Protein 3DOJ (pdb70)

GO terms:
  GO:0005829 cytosol (C, IDA)
  GO:0003858 3-hydroxybutyrate dehydrogenase activity (F, IMP)
  GO:0005829 cytosol (C, HDA)
  GO:0006979 response to oxidative stress (P, IMP)

B-factor: mean 39.88, std 11.99, range [19.9, 104.07]

Nearest PDB structures (foldseek):
  3doj-assembly1_A  TM=1.003E+00  e=1.553E-58  Arabidopsis thaliana
  3pef-assembly2_G  TM=9.839E-01  e=7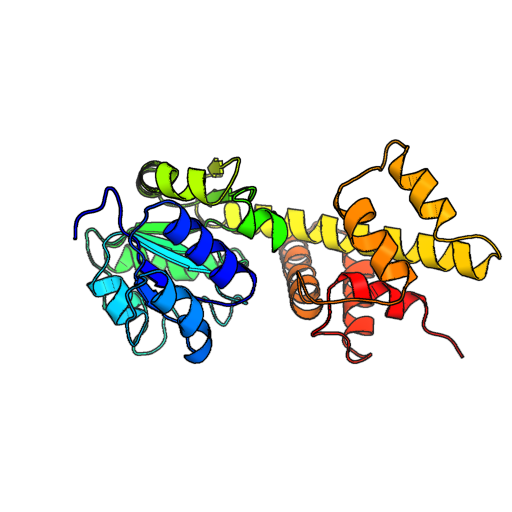.950E-39  Geobacter metallireducens
  3pdu-assembly1_A  TM=9.851E-01  e=1.155E-37  Geobacter sulfurreducens
  2uyy-assembly1_D  TM=9.873E-01  e=1.005E-36  Homo sapiens
  1vpd-assembly1_A  TM=9.770E-01  e=1.130E-27  Salmonella enterica subsp. enterica serovar Typhimurium

Secondary structure (DSSP, 8-state):
---S-EEEEE--SHHHHHHHHHHHHTT-EEEEE-SSGGGGHHHHHTT-EE-SSHHHHHHH-SEEEE--SSHHHHHHHHHSTT-GGGG--TT-EEEE-S---HHHHHHHHHHHHHTT-EEEE--EE--HHHHHHT-EEEEEEE-HHHHHHHHHHHHHHEEEEEE-SSTTHHHHHHHHHHHHHHHHHHHHHHHHHHHHHTTS-HHHHHHHHHHSTT--HHHHHHHHHHHTT----SSBHHHHHHHHHHHHHHHHHTT---HHHHHHHHHHHHHHHTT-TTSBGGGGHHHHH---

Radius of gyration: 19.87 Å; Cα contacts (8 Å, |Δi|>4): 602; chains: 1; bounding box: 46×58×43 Å

Organism: Arabidopsis thaliana (NCBI:txid3702)

Foldseek 3Di:
DDFPEEEEEEDQPLLRVLQLVLCLVVGYAYEYEYPPVVSCVVVVVSPHHYDDALLVSQLVDLHYEYEYDELVVVQCQDPPVSHNLVNQAASHEYEYQYQYALVSQVVSQCSRVVRNYFYKYWHWDDWNVCQNVLAIETQIEGDPVSVVVCVVSNVSRHVYYDYQYHRRRSNLVVLVVLLVVLLVLVVLLLVLLCQVVVPHHSVVVLVVCCVDDNRDPCSVPCVVCVSVLHFAARPFLLSSLVSLVSNVVVCVVVVHDDVSSVVSSVLSVQLVVVVRRGTHSSNSSVSVNDDD

Sequence (292 aa):
GSHMMEVVGFLGLGIMGKAMSMNLLKNGFKVTVWNRTLSKCDELVEHGASVCESPAEVIKKCKYTIAMLSDPCCAALSSVVVFDKGGVLEQICEGKGYIDMSTVDAETSLKINEAITGKGGRFVEGPVSGSKKPAEDGQLIIILAAGDKALFEESIPAFDVLGKRRSFYLGQVGNGAKMKLIVNMIMGSMMNAFSEGLVLADKSGLSSSDTLLDILDLGAMTNPMFKGKGPSMNKSSYPPAFPLKHQQKDMRRLALALGDENAVSMPVAAAANEAFKKARSSLGLGDLDFSAVIEAVKFSR

CATH classification: 3.40.50.720 (+1 more: 1.10.1040.10)

Solvent-accessible surface area: 13535 Å² total; per-residue (Å²): 124,109,100,178,76,54,8,0,0,0,3,1,36,63,34,1,58,10,0,0,14,13,0,21,141,80,51,15,62,0,0,0,15,16,178,68,136,76,77,8,89,71,0,76,136,86,60,9,36,70,26,150,18,7,7,75,0,2,128,90,2,100,54,0,0,0,16,20,72,38,16,90,28,0,42,37,11,0,87,72,198,22,2,0,41,91,62,5,61,158,32,31,2,0,2,5,0,2,32,6,28,15,110,5,1,84,98,0,29,129,20,0,63,66,90,40,7,58,0,0,4,0,2,6,29,33,38,91,149,36,0,94,80,6,80,0,39,0,10,0,0,10,48,110,49,0,15,86,78,5,62,62,7,1,96,33,0,5,134,129,25,77,70,40,23,138,15,2,54,0,1,68,81,15,4,71,50,4,29,91,48,0,16,68,0,9,66,8,0,101,28,2,15,120,8,86,126,68,71,120,55,17,86,70,42,10,87,106,24,37,159,36,117,123,58,26,112,32,13,104,53,40,0,58,40,2,45,163,59,48,17,90,61,24,35,17,0,89,39,0,4,53,7,0,102,24,3,38,54,26,5,118,118,85,97,85,101,39,98,107,4,40,66,4,8,93,24,0,80,116,0,116,85,81,65,25,13,96,64,1,4,3,0,0,6,42,20,48,60,68,98,157

InterPro domains:
  IPR002204 3-hydroxyisobutyrate dehydrogenase-related, conserved site [PS00895] (5-18)
  IPR006115 6-phosphogluconate dehydrogenase, NADP-binding [PF03446] (2-161)
  IPR008927 6-phosphogluconate dehydrogenase-like, C-terminal domain superfamily [SSF48179] (163-284)
  IPR013328 6-phosphogluconate dehydrogenase, domain 2 [G3DSA:1.10.1040.10] (164-289)
  IPR015815 3-hydroxyisobutyrate dehydrogenase-related [PIRSF000103] (1-285)
  IPR029154 3-hydroxyisobutyrate dehydrogenase-like, NAD-binding domain [PF14833] (164-283)
  IPR036291 NAD(P)-binding domain superfamily [SSF51735] (1-162)
  IPR051265 HIBADH-related NP60 subfamily [PTHR43580] (2-284)

Structure (mmCIF, N/CA/C/O backbone):
data_3DOJ
#
_entry.id   3DOJ
#
_cell.length_a   156.543
_cell.length_b   156.543
_cell.length_c   75.467
_cell.angle_alpha   90.000
_cell.angle_beta   90.000
_cell.angle_gamma   90.000
#
_symmetry.space_group_name_H-M   'I 41 2 2'
#
loop_
_entity.id
_entity.type
_entity.pdbx_description
1 polymer 'Dehydrogenase-like protein'
2 non-polymer 'CHLORIDE ION'
3 water water
#
loop_
_atom_site.group_PDB
_atom_site.id
_atom_site.type_symbol
_atom_site.label_atom_id
_atom_site.label_alt_id
_atom_site.label_comp_id
_atom_site.label_asym_id
_atom_site.label_entity_id
_atom_site.label_seq_id
_atom_site.pdbx_PDB_ins_code
_atom_site.Cartn_x
_atom_site.Cartn_y
_atom_site.Cartn_z
_atom_site.occupancy
_atom_site.B_iso_or_equiv
_atom_site.auth_seq_id
_atom_site.auth_comp_id
_atom_site.auth_asym_id
_atom_site.auth_atom_id
_atom_site.pdbx_PDB_model_num
ATOM 1 N N . GLY A 1 18 ? 120.505 18.555 4.732 1.00 97.42 -3 GLY A N 1
ATOM 2 C CA . GLY A 1 18 ? 120.219 19.886 4.230 1.00 95.01 -3 GLY A CA 1
ATOM 3 C C . GLY A 1 18 ? 121.473 20.687 3.931 1.00 89.24 -3 GLY A C 1
ATOM 4 O O . GLY A 1 18 ? 121.594 21.290 2.862 1.00 87.68 -3 GLY A O 1
ATOM 5 N N . SER A 1 19 ? 122.412 20.686 4.874 1.00 79.07 -2 SER A N 1
ATOM 6 C CA . SER A 1 19 ? 123.627 21.485 4.743 1.00 71.37 -2 SER A CA 1
ATOM 7 C C . SER A 1 19 ? 124.857 20.666 4.336 1.00 59.71 -2 SER A C 1
ATOM 8 O O . SER A 1 19 ? 124.963 19.478 4.646 1.00 56.99 -2 SER A O 1
ATOM 11 N N . HIS A 1 20 ? 125.779 21.323 3.637 1.00 45.89 -1 HIS A N 1
ATOM 12 C CA . HIS A 1 20 ? 127.013 20.703 3.162 1.00 47.40 -1 HIS A CA 1
ATOM 13 C C . HIS A 1 20 ? 128.125 21.745 3.168 1.00 50.23 -1 HIS A C 1
ATOM 14 O O . HIS A 1 20 ? 127.854 22.947 3.186 1.00 50.25 -1 HIS A O 1
ATOM 21 N N . MET A 1 21 ? 129.374 21.285 3.151 1.00 46.36 0 MET A N 1
ATOM 22 C CA . MET A 1 21 ? 130.513 22.181 2.981 1.00 46.87 0 MET A CA 1
ATOM 23 C C . MET A 1 21 ? 130.643 22.633 1.529 1.00 51.14 0 MET A C 1
ATOM 24 O O . MET A 1 21 ? 130.801 23.823 1.252 1.00 52.74 0 MET A O 1
ATOM 29 N N . MET A 1 22 ? 130.586 21.675 0.608 1.00 52.20 1 MET A N 1
ATOM 30 C CA . MET A 1 22 ? 130.680 21.983 -0.816 1.00 51.03 1 MET A CA 1
ATOM 31 C C . MET A 1 22 ? 129.653 21.234 -1.676 1.00 50.18 1 MET A C 1
ATOM 32 O O . MET A 1 22 ? 129.217 20.128 -1.335 1.00 40.72 1 MET A O 1
ATOM 37 N N . GLU A 1 23 ? 129.261 21.865 -2.781 1.00 45.06 2 GLU A N 1
ATOM 38 C CA . GLU A 1 23 ? 128.358 21.267 -3.760 1.00 47.73 2 GLU A CA 1
ATOM 39 C C . GLU A 1 23 ? 128.929 21.425 -5.165 1.00 45.19 2 GLU A C 1
ATOM 40 O O . GLU A 1 23 ? 129.605 22.411 -5.461 1.00 43.97 2 GLU A O 1
ATOM 46 N N . VAL A 1 24 ? 128.664 20.447 -6.025 1.00 34.10 3 VAL A N 1
ATOM 47 C CA A VAL A 1 24 ? 129.155 20.482 -7.397 0.50 30.25 3 VAL A CA 1
ATOM 48 C CA B VAL A 1 24 ? 129.158 20.483 -7.394 0.50 30.27 3 VAL A CA 1
ATOM 49 C C . VAL A 1 24 ? 128.140 19.862 -8.343 1.00 33.85 3 VAL A C 1
ATOM 50 O O . VAL A 1 24 ? 127.356 18.993 -7.946 1.00 34.48 3 VAL A O 1
ATOM 57 N N . GLY A 1 25 ? 128.143 20.320 -9.592 1.00 32.38 4 GLY A N 1
ATOM 58 C CA . GLY A 1 25 ? 127.369 19.670 -10.633 1.00 26.06 4 GLY A CA 1
ATOM 59 C C . GLY A 1 25 ? 128.291 18.629 -11.237 1.00 32.78 4 GLY A C 1
ATOM 60 O O . GLY A 1 25 ? 129.516 18.760 -11.130 1.00 34.10 4 GLY A O 1
ATOM 61 N N . PHE A 1 26 ? 127.735 17.592 -11.855 1.00 26.51 5 PHE A N 1
ATOM 62 C CA . PHE A 1 26 ? 128.584 16.566 -12.457 1.00 29.86 5 PHE A CA 1
ATOM 63 C C . PHE A 1 26 ? 127.908 15.946 -13.671 1.00 30.48 5 PHE A C 1
ATOM 64 O O . PHE A 1 26 ? 126.804 15.408 -13.562 1.00 34.38 5 PHE A O 1
ATOM 72 N N . LEU A 1 27 ? 128.574 16.019 -14.822 1.00 29.66 6 LEU A N 1
ATOM 73 C CA . LEU A 1 27 ? 128.011 15.515 -16.074 1.00 30.87 6 LEU A CA 1
ATOM 74 C C . LEU A 1 27 ? 128.778 14.292 -16.563 1.00 33.13 6 LEU A C 1
ATOM 75 O O . LEU A 1 27 ? 129.998 14.348 -16.741 1.00 35.98 6 LEU A O 1
ATOM 80 N N . GLY A 1 28 ? 128.062 13.194 -16.801 1.00 30.75 7 GLY A N 1
ATOM 81 C CA . GLY A 1 28 ? 128.675 11.995 -17.348 1.00 35.40 7 GLY A CA 1
ATOM 82 C C . GLY A 1 28 ? 128.837 10.892 -16.319 1.00 38.19 7 GLY A C 1
ATOM 83 O O . GLY A 1 28 ? 129.557 11.045 -15.329 1.00 36.34 7 GLY A O 1
ATOM 84 N N . LEU A 1 29 ? 128.165 9.770 -16.551 1.00 33.32 8 LEU A N 1
ATOM 85 C CA . LEU A 1 29 ? 128.195 8.664 -15.601 1.00 39.24 8 LEU A CA 1
ATOM 86 C C . LEU A 1 29 ? 128.673 7.370 -16.259 1.00 36.31 8 LEU A C 1
ATOM 87 O O . LEU A 1 29 ? 128.168 6.289 -15.967 1.00 39.18 8 LEU A O 1
ATOM 92 N N . GLY A 1 30 ? 129.647 7.493 -17.154 1.00 37.15 9 GLY A N 1
ATOM 93 C CA . GLY A 1 30 ? 130.298 6.330 -17.726 1.00 36.39 9 GLY A CA 1
ATOM 94 C C . GLY A 1 30 ? 131.180 5.690 -16.672 1.00 34.37 9 GLY A C 1
ATOM 95 O O . GLY A 1 30 ? 131.061 6.002 -15.484 1.00 33.73 9 GLY A O 1
ATOM 96 N N . ILE A 1 31 ? 132.076 4.808 -17.101 1.00 31.90 10 ILE A N 1
ATOM 97 C CA . ILE A 1 31 ? 132.961 4.106 -16.172 1.00 30.59 10 ILE A CA 1
ATOM 98 C C . ILE A 1 31 ? 133.640 5.067 -15.193 1.00 34.07 10 ILE A C 1
ATOM 99 O O . ILE A 1 31 ? 133.539 4.900 -13.980 1.00 38.09 10 ILE A O 1
ATOM 104 N N . MET A 1 32 ? 134.329 6.071 -15.721 1.00 32.17 11 MET A N 1
ATOM 105 C CA . MET A 1 32 ? 135.037 7.027 -14.878 1.00 35.58 11 MET A CA 1
ATOM 106 C C . MET A 1 32 ? 134.083 8.004 -14.174 1.00 36.11 11 MET A C 1
ATOM 107 O O . MET A 1 32 ? 134.261 8.326 -13.000 1.00 31.79 11 MET A O 1
ATOM 112 N N . GLY A 1 33 ? 133.065 8.464 -14.891 1.00 32.78 12 GLY A N 1
ATOM 113 C CA . GLY A 1 33 ? 132.139 9.441 -14.351 1.00 28.31 12 GLY A CA 1
ATOM 114 C C . GLY A 1 33 ? 131.390 8.935 -13.133 1.00 29.74 12 GLY A C 1
ATOM 115 O O . GLY A 1 33 ? 131.274 9.637 -12.126 1.00 32.14 12 GLY A O 1
ATOM 116 N N . LYS A 1 34 ? 130.871 7.715 -13.223 1.00 33.71 13 LYS A N 1
ATOM 117 C CA . LYS A 1 34 ? 130.139 7.124 -12.109 1.00 33.49 13 LYS A CA 1
ATOM 118 C C . LYS A 1 34 ? 131.062 6.915 -10.915 1.00 34.67 13 LYS A C 1
ATOM 119 O O . LYS A 1 34 ? 130.688 7.185 -9.780 1.00 37.70 13 LYS A O 1
ATOM 125 N N . ALA A 1 35 ? 132.275 6.439 -11.178 1.00 31.00 14 ALA A N 1
ATOM 126 C CA . ALA A 1 35 ? 133.253 6.231 -10.111 1.00 37.26 14 ALA A CA 1
ATOM 127 C C . ALA A 1 35 ? 133.615 7.542 -9.421 1.00 33.83 14 ALA A C 1
ATOM 128 O O . ALA A 1 35 ? 133.700 7.605 -8.198 1.00 32.37 14 ALA A O 1
ATOM 130 N N . MET A 1 36 ? 133.827 8.591 -10.206 1.00 30.20 15 MET A N 1
ATOM 131 C CA . MET A 1 36 ? 134.248 9.874 -9.641 1.00 34.11 15 MET A CA 1
ATOM 132 C C . MET A 1 36 ? 133.122 10.583 -8.887 1.00 35.22 15 MET A C 1
ATOM 133 O O . MET A 1 36 ? 133.325 11.098 -7.791 1.00 30.41 15 MET A O 1
ATOM 138 N N . SER A 1 37 ? 131.932 10.603 -9.469 1.00 34.72 16 SER A N 1
ATOM 139 C CA . SER A 1 37 ? 130.803 11.253 -8.810 1.00 33.85 16 SER A CA 1
ATOM 140 C C . SER A 1 37 ? 130.413 10.539 -7.512 1.00 32.53 16 SER A C 1
ATOM 141 O O . SER A 1 37 ? 130.088 11.185 -6.519 1.00 34.23 16 SER A O 1
ATOM 144 N N . MET A 1 38 ? 130.454 9.209 -7.522 1.00 37.59 17 MET A N 1
ATOM 145 C CA . MET A 1 38 ? 130.170 8.416 -6.323 1.00 33.96 17 MET A CA 1
ATOM 146 C C . MET A 1 38 ? 131.195 8.677 -5.223 1.00 32.34 17 MET A C 1
ATOM 147 O O . MET A 1 38 ? 130.857 8.689 -4.036 1.00 32.58 17 MET A O 1
ATOM 152 N N . ASN A 1 39 ? 132.451 8.858 -5.625 1.00 32.87 18 ASN A N 1
ATOM 153 C CA . ASN A 1 39 ? 133.531 9.185 -4.692 1.00 35.70 18 ASN A CA 1
ATOM 154 C C . ASN A 1 39 ? 133.244 10.519 -4.003 1.00 33.50 18 ASN A C 1
ATOM 155 O O . ASN A 1 39 ? 133.406 10.652 -2.793 1.00 34.66 18 ASN A O 1
ATOM 160 N N . LEU A 1 40 ? 132.806 11.505 -4.781 1.00 29.17 19 LEU A N 1
ATOM 161 C CA . LEU A 1 40 ? 132.449 12.813 -4.230 1.00 31.26 19 LEU A CA 1
ATOM 162 C C . LEU A 1 40 ? 131.291 12.692 -3.245 1.00 34.79 19 LEU A C 1
ATOM 163 O O . LEU A 1 40 ? 131.348 13.239 -2.143 1.00 33.65 19 LEU A O 1
ATOM 168 N N . LEU A 1 41 ? 130.242 11.977 -3.645 1.00 31.88 20 LEU A N 1
ATOM 169 C CA . LEU A 1 41 ? 129.098 11.757 -2.762 1.00 33.41 20 LEU A CA 1
ATOM 170 C C . LEU A 1 41 ? 129.504 11.070 -1.461 1.00 33.06 20 LEU A C 1
ATOM 171 O O . LEU A 1 41 ? 129.085 11.475 -0.376 1.00 35.19 20 LEU A O 1
ATOM 176 N N . LYS A 1 42 ? 130.313 10.022 -1.571 1.00 34.38 21 LYS A N 1
ATOM 177 C CA . LYS A 1 42 ? 130.731 9.272 -0.390 1.00 39.79 21 LYS A CA 1
ATOM 178 C C . LYS A 1 42 ? 131.635 10.121 0.493 1.00 38.04 21 LYS A C 1
ATOM 179 O O . LYS A 1 42 ? 131.865 9.796 1.658 1.00 34.86 21 LYS A O 1
ATOM 185 N N . ASN A 1 43 ? 132.139 11.217 -0.064 1.00 28.57 22 ASN A N 1
ATOM 186 C CA . ASN A 1 43 ? 133.032 12.098 0.673 1.00 33.34 22 ASN A CA 1
ATOM 187 C C . ASN A 1 43 ? 132.407 13.429 1.096 1.00 31.06 22 ASN A C 1
ATOM 188 O O . ASN A 1 43 ? 133.108 14.419 1.292 1.00 29.62 22 ASN A O 1
ATOM 193 N N . GLY A 1 44 ? 131.084 13.443 1.226 1.00 33.14 23 GLY A N 1
ATOM 194 C CA . GLY A 1 44 ? 130.391 14.579 1.808 1.00 36.48 23 GLY A CA 1
ATOM 195 C C . GLY A 1 44 ? 130.053 15.724 0.872 1.00 37.48 23 GLY A C 1
ATOM 196 O O . GLY A 1 44 ? 129.521 16.741 1.307 1.00 38.77 23 GLY A O 1
ATOM 197 N N . PHE A 1 45 ? 130.361 15.577 -0.412 1.00 30.67 24 PHE A N 1
ATOM 198 C CA . PHE A 1 45 ? 129.951 16.583 -1.386 1.00 31.14 24 PHE A CA 1
ATOM 199 C C . PHE A 1 45 ? 128.472 16.421 -1.711 1.00 34.00 24 PHE A C 1
ATOM 200 O O . PHE A 1 45 ? 127.974 15.303 -1.829 1.00 36.74 24 PHE A O 1
ATOM 208 N N . LYS A 1 46 ? 127.764 17.535 -1.847 1.00 30.81 25 LYS A N 1
ATOM 209 C CA . LYS A 1 46 ? 126.471 17.490 -2.501 1.00 35.53 25 LYS A CA 1
ATOM 210 C C . LYS A 1 46 ? 126.746 17.462 -3.997 1.00 38.17 25 LYS A C 1
ATOM 211 O O . LYS A 1 46 ? 127.539 18.256 -4.507 1.00 36.93 25 LYS A O 1
ATOM 217 N N . VAL A 1 47 ? 126.120 16.526 -4.701 1.00 29.74 26 VAL A N 1
ATOM 218 C CA . VAL A 1 47 ? 126.359 16.396 -6.133 1.00 30.59 26 VAL A CA 1
ATOM 219 C C . VAL A 1 47 ? 125.035 16.399 -6.882 1.00 30.84 26 VAL A C 1
ATOM 220 O O . VAL A 1 47 ? 124.074 15.744 -6.476 1.00 36.15 26 VAL A O 1
ATOM 224 N N . THR A 1 48 ? 124.987 17.164 -7.962 1.00 28.70 27 THR A N 1
ATOM 225 C CA . THR A 1 48 ? 123.837 17.177 -8.843 1.00 29.64 27 THR A CA 1
ATOM 226 C C . THR A 1 48 ? 124.321 16.635 -10.179 1.00 40.36 27 THR A C 1
ATOM 227 O O . THR A 1 48 ? 125.213 17.217 -10.796 1.00 33.47 27 THR A O 1
ATOM 231 N N . VAL A 1 49 ? 123.752 15.519 -10.622 1.00 34.38 28 VAL A N 1
ATOM 232 C CA . VAL A 1 49 ? 124.281 14.846 -11.802 1.00 36.24 28 VAL A CA 1
ATOM 233 C C . VAL A 1 49 ? 123.364 14.917 -13.014 1.00 38.68 28 VAL A C 1
ATOM 234 O O . VAL A 1 49 ? 122.164 15.174 -12.900 1.00 36.54 28 VAL A O 1
ATOM 238 N N . TRP A 1 50 ? 123.963 14.697 -14.179 1.00 39.78 29 TRP A N 1
ATOM 239 C CA . TRP A 1 50 ? 123.227 14.503 -15.417 1.00 36.03 29 TRP A CA 1
ATOM 240 C C . TRP A 1 50 ? 123.910 13.402 -16.213 1.00 37.17 29 TRP A C 1
ATOM 241 O O . TRP A 1 50 ? 125.137 13.276 -16.187 1.00 36.83 29 TRP A O 1
ATOM 252 N N . ASN A 1 51 ? 123.113 12.593 -16.904 1.00 38.55 30 ASN A N 1
ATOM 253 C CA . ASN A 1 51 ? 123.640 11.612 -17.847 1.00 42.33 30 ASN A CA 1
ATOM 254 C C . ASN A 1 51 ? 122.613 11.389 -18.942 1.00 42.99 30 ASN A C 1
ATOM 255 O O . ASN A 1 51 ? 121.410 11.481 -18.692 1.00 45.82 30 ASN A O 1
ATOM 260 N N . ARG A 1 52 ? 123.073 11.111 -20.157 1.00 44.18 31 ARG A N 1
ATOM 261 C CA . ARG A 1 52 ? 122.139 10.869 -21.256 1.00 52.34 31 ARG A CA 1
ATOM 262 C C . ARG A 1 52 ? 121.417 9.535 -21.033 1.00 50.12 31 ARG A C 1
ATOM 263 O O . ARG A 1 52 ? 120.233 9.405 -21.328 1.00 56.98 31 ARG A O 1
ATOM 271 N N . THR A 1 53 ? 122.132 8.558 -20.482 1.00 46.86 32 THR A N 1
ATOM 272 C CA . THR A 1 53 ? 121.527 7.295 -20.070 1.00 56.71 32 THR A CA 1
ATOM 273 C C . THR A 1 53 ? 121.013 7.388 -18.630 1.00 55.82 32 THR A C 1
ATOM 274 O O . THR A 1 53 ? 121.791 7.355 -17.677 1.00 52.27 32 THR A O 1
ATOM 278 N N . LEU A 1 54 ? 119.695 7.485 -18.485 1.00 55.20 33 LEU A N 1
ATOM 279 C CA . LEU A 1 54 ? 119.060 7.773 -17.199 1.00 54.86 33 LEU A CA 1
ATOM 280 C C . LEU A 1 54 ? 119.319 6.731 -16.111 1.00 53.74 33 LEU A C 1
ATOM 281 O O . LEU A 1 54 ? 119.545 7.084 -14.954 1.00 53.13 33 LEU A O 1
ATOM 286 N N . SER A 1 55 ? 119.280 5.453 -16.478 1.00 52.32 34 SER A N 1
ATOM 287 C CA . SER A 1 55 ? 119.421 4.381 -15.496 1.00 56.03 34 SER A CA 1
ATOM 288 C C . SER A 1 55 ? 120.730 4.487 -14.716 1.00 55.23 34 SER A C 1
ATOM 289 O O . SER A 1 55 ? 120.816 4.055 -13.562 1.00 56.93 34 SER A O 1
ATOM 292 N N . LYS A 1 56 ? 121.744 5.071 -15.348 1.00 48.84 35 LYS A N 1
ATOM 293 C CA . LYS A 1 56 ? 123.041 5.264 -14.708 1.00 54.81 35 LYS A CA 1
ATOM 294 C C . LYS A 1 56 ? 122.927 6.095 -13.431 1.00 53.18 35 LYS A C 1
ATOM 295 O O . LYS A 1 56 ? 123.749 5.965 -12.525 1.00 54.57 35 LYS A O 1
ATOM 301 N N . CYS A 1 57 ? 121.906 6.948 -13.366 1.00 48.80 36 CYS A N 1
ATOM 302 C CA . CYS A 1 57 ? 121.704 7.836 -12.221 1.00 51.27 36 CYS A CA 1
ATOM 303 C C . CYS A 1 57 ? 121.181 7.113 -10.977 1.00 48.35 36 CYS A C 1
ATOM 304 O O . CYS A 1 57 ? 121.277 7.637 -9.869 1.00 48.34 36 CYS A O 1
ATOM 307 N N . ASP A 1 58 ? 120.619 5.922 -11.161 1.00 50.72 37 ASP A N 1
ATOM 308 C CA . ASP A 1 58 ? 120.004 5.197 -10.051 1.00 59.83 37 ASP A CA 1
ATOM 309 C C . ASP A 1 58 ? 120.891 5.138 -8.811 1.00 59.71 37 ASP A C 1
ATOM 310 O O . ASP A 1 58 ? 120.481 5.546 -7.725 1.00 60.42 37 ASP A O 1
ATOM 315 N N . GLU A 1 59 ? 122.107 4.630 -8.975 1.00 62.21 38 GLU A N 1
ATOM 316 C CA . GLU A 1 59 ? 122.994 4.422 -7.836 1.00 62.12 38 GLU A CA 1
ATOM 317 C C . GLU A 1 59 ? 123.378 5.729 -7.147 1.00 51.66 38 GLU A C 1
ATOM 318 O O . GLU A 1 59 ? 123.563 5.770 -5.930 1.00 46.93 38 GLU A O 1
ATOM 324 N N . LEU A 1 60 ? 123.501 6.799 -7.922 1.00 48.33 39 LEU A N 1
ATOM 325 C CA . LEU A 1 60 ? 123.829 8.092 -7.339 1.00 49.10 39 LEU A CA 1
ATOM 326 C C . LEU A 1 60 ? 122.661 8.661 -6.538 1.00 45.89 39 LEU A C 1
ATOM 327 O O . LEU A 1 60 ? 122.858 9.229 -5.462 1.00 37.44 39 LEU A O 1
ATOM 332 N N . VAL A 1 61 ? 121.449 8.505 -7.066 1.00 44.32 40 VAL A N 1
ATOM 333 C CA . VAL A 1 61 ? 120.247 8.957 -6.375 1.00 44.97 40 VAL A CA 1
ATOM 334 C C . VAL A 1 61 ? 120.127 8.273 -5.017 1.00 51.04 40 VAL A C 1
ATOM 335 O O . VAL A 1 61 ? 119.812 8.909 -4.008 1.00 50.05 40 VAL A O 1
ATOM 339 N N . GLU A 1 62 ? 120.393 6.972 -4.996 1.00 55.68 41 GLU A N 1
ATOM 340 C CA . GLU A 1 62 ? 120.320 6.197 -3.762 1.00 57.43 41 GLU A CA 1
ATOM 341 C C . GLU A 1 62 ? 121.324 6.681 -2.720 1.00 58.49 41 GLU A C 1
ATOM 342 O O . GLU A 1 62 ? 121.158 6.433 -1.527 1.00 64.39 41 GLU A O 1
ATOM 348 N N . HIS A 1 63 ? 122.365 7.375 -3.170 1.00 51.13 42 HIS A N 1
ATOM 349 C CA . HIS A 1 63 ? 123.356 7.921 -2.248 1.00 47.58 42 HIS A CA 1
ATOM 350 C C . HIS A 1 63 ? 123.198 9.423 -2.035 1.00 45.83 42 HIS A C 1
ATOM 351 O O . HIS A 1 63 ? 124.101 10.079 -1.517 1.00 47.37 42 HIS A O 1
ATOM 358 N N . GLY A 1 64 ? 122.047 9.962 -2.430 1.00 42.99 43 GLY A N 1
ATOM 359 C CA . GLY A 1 64 ? 121.711 11.339 -2.112 1.00 42.13 43 GLY A CA 1
ATOM 360 C C . GLY A 1 64 ? 121.924 12.371 -3.208 1.00 45.29 43 GLY A C 1
ATOM 361 O O . GLY A 1 64 ? 121.722 13.563 -2.987 1.00 47.76 43 GLY A O 1
ATOM 362 N N . ALA A 1 65 ? 122.321 11.930 -4.395 1.00 40.79 44 ALA A N 1
ATOM 363 C CA . ALA A 1 65 ? 122.558 12.867 -5.487 1.00 38.80 44 ALA A CA 1
ATOM 364 C C . ALA A 1 65 ? 121.263 13.498 -5.984 1.00 40.90 44 ALA A C 1
ATOM 365 O O . ALA A 1 65 ? 120.232 12.831 -6.083 1.00 40.65 44 ALA A O 1
ATOM 367 N N . SER A 1 66 ? 121.321 14.789 -6.290 1.00 34.08 45 SER A N 1
ATOM 368 C CA . SER A 1 66 ? 120.242 15.444 -7.013 1.00 35.17 45 SER A CA 1
ATOM 369 C C . SER A 1 66 ? 120.412 15.123 -8.498 1.00 39.51 45 SER A C 1
ATOM 370 O O . SER A 1 66 ? 121.499 14.726 -8.932 1.00 34.01 45 SER A O 1
ATOM 373 N N . VAL A 1 67 ? 119.347 15.282 -9.275 1.00 37.09 46 VAL A N 1
ATOM 374 C CA . VAL A 1 67 ? 119.411 14.997 -10.707 1.00 38.30 46 VAL A CA 1
ATOM 375 C C . VAL A 1 67 ? 118.714 16.084 -11.506 1.00 36.99 46 VAL A C 1
ATOM 376 O O . VAL A 1 67 ? 117.634 16.540 -11.128 1.00 36.12 46 VAL A O 1
ATOM 380 N N . CYS A 1 68 ? 119.339 16.500 -12.606 1.00 35.73 47 CYS A N 1
ATOM 381 C CA . CYS A 1 68 ? 118.715 17.446 -13.529 1.00 41.59 47 CYS A CA 1
ATOM 382 C C . CYS A 1 68 ? 118.536 16.824 -14.918 1.00 42.83 47 CYS A C 1
ATOM 383 O O . CYS A 1 68 ? 119.181 15.827 -15.252 1.00 40.26 47 CYS A O 1
ATOM 386 N N . GLU A 1 69 ? 117.665 17.414 -15.729 1.00 42.90 48 GLU A N 1
ATOM 387 C CA . GLU A 1 69 ? 117.318 16.818 -17.016 1.00 49.74 48 GLU A CA 1
ATOM 388 C C . GLU A 1 69 ? 118.328 17.122 -18.128 1.00 43.41 48 GLU A C 1
ATOM 389 O O . GLU A 1 69 ? 118.343 16.449 -19.156 1.00 46.29 48 GLU A O 1
ATOM 395 N N . SER A 1 70 ? 119.168 18.131 -17.921 1.00 40.84 49 SER A N 1
ATOM 396 C CA . SER A 1 70 ? 120.113 18.554 -18.950 1.00 41.19 49 SER A CA 1
ATOM 397 C C . SER A 1 70 ? 121.351 19.188 -18.337 1.00 41.35 49 SER A C 1
ATOM 398 O O . SER A 1 70 ? 121.322 19.638 -17.192 1.00 38.50 49 SER A O 1
ATOM 401 N N . PRO A 1 71 ? 122.447 19.238 -19.107 1.00 44.23 50 PRO A N 1
ATOM 402 C CA . PRO A 1 71 ? 123.634 19.960 -18.646 1.00 44.86 50 PRO A CA 1
ATOM 403 C C . PRO A 1 71 ? 123.306 21.427 -18.372 1.00 36.93 50 PRO A C 1
ATOM 404 O O . PRO A 1 71 ? 123.819 21.992 -17.409 1.00 39.35 50 PRO A O 1
ATOM 408 N N . ALA A 1 72 ? 122.455 22.027 -19.197 1.00 34.53 51 ALA A N 1
ATOM 409 C CA . ALA A 1 72 ? 122.053 23.418 -18.992 1.00 35.58 51 ALA A CA 1
ATOM 410 C C . ALA A 1 72 ? 121.496 23.629 -17.586 1.00 38.38 51 ALA A C 1
ATOM 411 O O . ALA A 1 72 ? 121.836 24.601 -16.911 1.00 41.89 51 ALA A O 1
ATOM 413 N N . GLU A 1 73 ? 120.645 22.710 -17.141 1.00 39.00 52 GLU A N 1
ATOM 414 C CA . GLU A 1 73 ? 120.034 22.832 -15.819 1.00 40.19 52 GLU A CA 1
ATOM 415 C C . GLU A 1 73 ? 121.065 22.653 -14.703 1.00 42.55 52 GLU A C 1
ATOM 416 O O . GLU A 1 73 ? 121.010 23.342 -13.685 1.00 36.73 52 GLU A O 1
ATOM 422 N N . VAL A 1 74 ? 122.010 21.734 -14.887 1.00 39.16 53 VAL A N 1
ATOM 423 C CA . VAL A 1 74 ? 123.046 21.542 -13.875 1.00 34.43 53 VAL A CA 1
ATOM 424 C C . VAL A 1 74 ? 123.847 22.837 -13.713 1.00 38.40 53 VAL A C 1
ATOM 425 O O . VAL A 1 74 ? 124.083 23.291 -12.595 1.00 36.21 53 VAL A O 1
ATOM 429 N N . ILE A 1 75 ? 124.246 23.432 -14.837 1.00 36.95 54 ILE A N 1
ATOM 430 C CA . ILE A 1 75 ? 125.012 24.677 -14.827 1.00 34.72 54 ILE A CA 1
ATOM 431 C C . ILE A 1 75 ? 124.236 25.804 -14.141 1.00 36.51 54 ILE A C 1
ATOM 432 O O . ILE A 1 75 ? 124.770 26.519 -13.292 1.00 39.51 54 ILE A O 1
ATOM 437 N N . LYS A 1 76 ? 122.974 25.960 -14.517 1.00 39.23 55 LYS A N 1
ATOM 438 C CA . LYS A 1 76 ? 122.122 26.976 -13.911 1.00 42.11 55 LYS A CA 1
ATOM 439 C C . LYS A 1 76 ? 122.097 26.815 -12.393 1.00 46.03 55 LYS A C 1
ATOM 440 O O . LYS A 1 76 ? 122.168 27.791 -11.647 1.00 44.30 55 LYS A O 1
ATOM 446 N N . LYS A 1 77 ? 122.011 25.570 -11.941 1.00 43.44 56 LYS A N 1
ATOM 447 C CA . LYS A 1 77 ? 121.891 25.287 -10.516 1.00 42.10 56 LYS A CA 1
ATOM 448 C C . LYS A 1 77 ? 123.206 25.418 -9.739 1.00 43.03 56 LYS A C 1
ATOM 449 O O . LYS A 1 77 ? 123.214 25.888 -8.605 1.00 43.22 56 LYS A O 1
ATOM 455 N N . CYS A 1 78 ? 124.314 25.004 -10.348 1.00 36.98 57 CYS A N 1
ATOM 456 C CA . CYS A 1 78 ? 125.579 24.891 -9.625 1.00 33.23 57 CYS A CA 1
ATOM 457 C C . CYS A 1 78 ? 126.612 25.930 -10.068 1.00 42.51 57 CYS A C 1
ATOM 458 O O . CYS A 1 78 ? 126.753 26.220 -11.261 1.00 35.00 57 CYS A O 1
ATOM 461 N N . LYS A 1 79 ? 127.345 26.477 -9.104 1.00 35.79 58 LYS A N 1
ATOM 462 C CA . LYS A 1 79 ? 128.420 27.421 -9.405 1.00 39.48 58 LYS A CA 1
ATOM 463 C C . LYS A 1 79 ? 129.619 26.722 -10.058 1.00 36.41 58 LYS A C 1
ATOM 464 O O . LYS A 1 79 ? 130.221 27.250 -10.996 1.00 36.51 58 LYS A O 1
ATOM 470 N N . TYR A 1 80 ? 129.960 25.542 -9.548 1.00 29.59 59 TYR A N 1
ATOM 471 C CA . TYR A 1 80 ? 131.053 24.735 -10.084 1.00 36.30 59 TYR A CA 1
ATOM 472 C C . TYR A 1 80 ? 130.504 23.426 -10.645 1.00 35.00 59 TYR A C 1
ATOM 473 O O . TYR A 1 80 ? 129.809 22.682 -9.945 1.00 33.36 59 TYR A O 1
ATOM 482 N N . THR A 1 81 ? 130.822 23.138 -11.902 1.00 28.95 60 THR A N 1
ATOM 483 C CA . THR A 1 81 ? 130.372 21.896 -12.522 1.00 25.30 60 THR A CA 1
ATOM 484 C C . THR A 1 81 ? 131.528 21.118 -13.129 1.00 30.09 60 THR A C 1
ATOM 485 O O . THR A 1 81 ? 132.364 21.675 -13.843 1.00 31.57 60 THR A O 1
ATOM 489 N N . ILE A 1 82 ? 131.564 19.824 -12.837 1.00 25.41 61 ILE A N 1
ATOM 490 C CA . ILE A 1 82 ? 132.568 18.922 -13.389 1.00 29.26 61 ILE A CA 1
ATOM 491 C C . ILE A 1 82 ? 131.958 18.061 -14.491 1.00 32.68 61 ILE A C 1
ATOM 492 O O . ILE A 1 82 ? 130.809 17.633 -14.386 1.00 32.03 61 ILE A O 1
ATOM 497 N N . ALA A 1 83 ? 132.726 17.806 -15.545 1.00 31.70 62 ALA A N 1
ATOM 498 C CA . ALA A 1 83 ? 132.271 16.934 -16.618 1.00 31.75 62 ALA A CA 1
ATOM 499 C C . ALA A 1 83 ? 133.287 15.831 -16.881 1.00 36.32 62 ALA A C 1
ATOM 500 O O . ALA A 1 83 ? 134.488 16.078 -16.942 1.00 34.33 62 ALA A O 1
ATOM 502 N N . MET A 1 84 ? 132.795 14.608 -17.028 1.00 32.96 63 MET A N 1
ATOM 503 C CA . MET A 1 84 ? 133.644 13.487 -17.403 1.00 32.82 63 MET A CA 1
ATOM 504 C C . MET A 1 84 ? 132.929 12.692 -18.485 1.00 36.99 63 MET A C 1
ATOM 505 O O . MET A 1 84 ? 132.102 11.833 -18.183 1.00 35.28 63 MET A O 1
ATOM 510 N N . LEU A 1 85 ? 133.230 13.006 -19.744 1.00 36.43 64 LEU A N 1
ATOM 511 C CA . LEU A 1 85 ? 132.572 12.366 -20.881 1.00 33.32 64 LEU A CA 1
ATOM 512 C C . LEU A 1 85 ? 133.480 11.364 -21.586 1.00 41.95 64 LEU A C 1
ATOM 513 O O . LEU A 1 85 ? 134.704 11.401 -21.437 1.00 38.84 64 LEU A O 1
ATOM 518 N N . SER A 1 86 ? 132.866 10.490 -22.377 1.00 37.74 65 SER A N 1
ATOM 519 C CA . SER A 1 86 ? 133.546 9.321 -22.920 1.00 48.21 65 SER A CA 1
ATOM 520 C C . SER A 1 86 ? 134.526 9.638 -24.047 1.00 49.42 65 SER A C 1
ATOM 521 O O . SER A 1 86 ? 135.476 8.890 -24.272 1.00 48.73 65 SER A O 1
ATOM 524 N N . ASP A 1 87 ? 134.292 10.731 -24.764 1.00 43.48 66 ASP A N 1
ATOM 525 C CA . ASP A 1 87 ? 135.146 11.074 -25.898 1.00 51.36 66 ASP A CA 1
ATOM 526 C C . ASP A 1 87 ? 134.957 12.527 -26.340 1.00 50.39 66 ASP A C 1
ATOM 527 O O . ASP A 1 87 ? 134.009 13.190 -25.911 1.00 46.76 66 ASP A O 1
ATOM 532 N N . PRO A 1 88 ? 135.870 13.033 -27.188 1.00 45.57 67 PRO A N 1
ATOM 533 C CA . PRO A 1 88 ? 135.829 14.449 -27.577 1.00 46.52 67 PRO A CA 1
ATOM 534 C C . PRO A 1 88 ? 134.482 14.873 -28.157 1.00 44.22 67 PRO A C 1
ATOM 535 O O . PRO A 1 88 ? 134.029 15.984 -27.884 1.00 38.28 67 PRO A O 1
ATOM 539 N N . CYS A 1 89 ? 133.850 14.005 -28.939 1.00 43.21 68 CYS A N 1
ATOM 540 C CA A CYS A 1 89 ? 132.565 14.343 -29.536 0.50 43.38 68 CYS A CA 1
ATOM 541 C CA B CYS A 1 89 ? 132.554 14.312 -29.539 0.50 42.95 68 CYS A CA 1
ATOM 542 C C . CYS A 1 89 ? 131.497 14.547 -28.464 1.00 42.66 68 CYS A C 1
ATOM 543 O O . CYS A 1 89 ? 130.683 15.461 -28.562 1.00 38.22 68 CYS A O 1
ATOM 548 N N . ALA A 1 90 ? 131.518 13.710 -27.430 1.00 39.69 69 ALA A N 1
ATOM 549 C CA . ALA A 1 90 ? 130.576 13.853 -26.325 1.00 41.49 69 ALA A CA 1
ATOM 550 C C . ALA A 1 90 ? 130.852 15.138 -25.552 1.00 42.50 69 ALA A C 1
ATOM 551 O O . ALA A 1 90 ? 129.928 15.875 -25.191 1.00 41.66 69 ALA A O 1
ATOM 553 N N . ALA A 1 9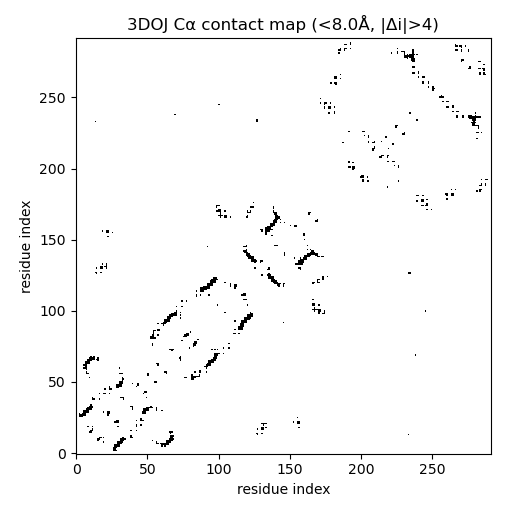1 ? 132.129 15.409 -25.305 1.00 40.59 70 ALA A N 1
ATOM 554 C CA . ALA A 1 91 ? 132.523 16.598 -24.554 1.00 38.55 70 ALA A CA 1
ATOM 555 C C . ALA A 1 91 ? 132.034 17.868 -25.243 1.00 40.53 70 ALA A C 1
ATOM 556 O O . ALA A 1 91 ? 131.547 18.790 -24.591 1.00 38.40 70 ALA A O 1
ATOM 558 N N . LEU A 1 92 ? 132.166 17.914 -26.563 1.00 41.79 71 LEU A N 1
ATOM 559 C CA . LEU A 1 92 ? 131.705 19.069 -27.325 1.00 44.20 71 LEU A CA 1
ATOM 560 C C . LEU A 1 92 ? 130.181 19.155 -27.335 1.00 45.62 71 LEU A C 1
ATOM 561 O O . LEU A 1 92 ? 129.609 20.228 -27.131 1.00 46.61 71 LEU A O 1
ATOM 566 N N . SER A 1 93 ? 129.530 18.023 -27.579 1.00 46.67 72 SER A N 1
ATOM 567 C CA A SER A 1 93 ? 128.073 17.971 -27.627 0.50 47.82 72 SER A CA 1
ATOM 568 C CA B SER A 1 93 ? 128.074 17.981 -27.631 0.50 47.79 72 SER A CA 1
ATOM 569 C C . SER A 1 93 ? 127.456 18.518 -26.344 1.00 43.58 72 SER A C 1
ATOM 570 O O . SER A 1 93 ? 126.537 19.339 -26.384 1.00 41.39 72 SER A O 1
ATOM 575 N N . VAL A 1 94 ? 127.964 18.062 -25.204 1.00 36.07 73 VAL A N 1
ATOM 576 C CA A VAL A 1 94 ? 127.458 18.494 -23.906 0.50 39.96 73 VAL A CA 1
ATOM 577 C CA B VAL A 1 94 ? 127.409 18.502 -23.930 0.50 40.51 73 VAL A CA 1
ATOM 578 C C . VAL A 1 94 ? 127.563 20.009 -23.739 1.00 42.20 73 VAL A C 1
ATOM 579 O O . VAL A 1 94 ? 126.769 20.634 -23.031 1.00 41.35 73 VAL A O 1
ATOM 586 N N . VAL A 1 95 ? 128.565 20.597 -24.381 1.00 36.59 74 VAL A N 1
ATOM 587 C CA . VAL A 1 95 ? 128.761 22.035 -24.253 1.00 37.68 74 VAL A CA 1
ATOM 588 C C . VAL A 1 95 ? 127.921 22.828 -25.253 1.00 41.87 74 VAL A C 1
ATOM 589 O O . VAL A 1 95 ? 127.251 23.781 -24.867 1.00 39.91 74 VAL A O 1
ATOM 593 N N . PHE A 1 96 ? 127.931 22.408 -26.521 1.00 37.89 75 PHE A N 1
ATOM 594 C CA . PHE A 1 96 ? 127.366 23.206 -27.614 1.00 41.67 75 PHE A CA 1
ATOM 595 C C . PHE A 1 96 ? 125.954 22.838 -28.094 1.00 47.03 75 PHE A C 1
ATOM 596 O O . PHE A 1 96 ? 125.287 23.657 -28.724 1.00 49.44 75 PHE A O 1
ATOM 604 N N . ASP A 1 97 ? 125.501 21.616 -27.828 1.00 46.13 76 ASP A N 1
ATOM 605 C CA . ASP A 1 97 ? 124.175 21.202 -28.293 1.00 50.77 76 ASP A CA 1
ATOM 606 C C . ASP A 1 97 ? 123.064 21.926 -27.524 1.00 51.26 76 ASP A C 1
ATOM 607 O O . ASP A 1 97 ? 123.329 22.578 -26.508 1.00 47.18 76 ASP A O 1
ATOM 612 N N . LYS A 1 98 ? 121.827 21.823 -28.007 1.00 43.39 77 LYS A N 1
ATOM 613 C CA . LYS A 1 98 ? 120.707 22.450 -27.308 1.00 45.80 77 LYS A CA 1
ATOM 614 C C . LYS A 1 98 ? 120.471 21.764 -25.962 1.00 46.92 77 LYS A C 1
ATOM 615 O O . LYS A 1 98 ? 120.544 20.535 -25.857 1.00 45.52 77 LYS A O 1
ATOM 621 N N . GLY A 1 99 ? 120.202 22.565 -24.935 1.00 38.84 78 GLY A N 1
ATOM 622 C CA . GLY A 1 99 ? 120.154 22.062 -23.572 1.00 38.21 78 GLY A CA 1
ATOM 623 C C . GLY A 1 99 ? 121.557 21.835 -23.032 1.00 43.66 78 GLY A C 1
ATOM 624 O O . GLY A 1 99 ? 121.749 21.177 -22.008 1.00 44.01 78 GLY A O 1
ATOM 625 N N . GLY A 1 100 ? 122.545 22.393 -23.722 1.00 42.34 79 GLY A N 1
ATOM 626 C CA . GLY A 1 100 ? 123.933 22.195 -23.345 1.00 38.35 79 GLY A CA 1
ATOM 627 C C . GLY A 1 100 ? 124.444 23.216 -22.350 1.00 35.62 79 GLY A C 1
ATOM 628 O O . GLY A 1 100 ? 123.748 24.164 -21.989 1.00 38.08 79 GLY A O 1
ATOM 629 N N . VAL A 1 101 ? 125.683 23.015 -21.922 1.00 36.41 80 VAL A N 1
ATOM 630 C CA . VAL A 1 101 ? 126.324 23.837 -20.898 1.00 38.35 80 VAL A CA 1
ATOM 631 C C . VAL A 1 101 ? 126.318 25.324 -21.232 1.00 44.29 80 VAL A C 1
ATOM 632 O O . VAL A 1 101 ? 126.018 26.165 -20.383 1.00 37.89 80 VAL A O 1
ATOM 636 N N . LEU A 1 102 ? 126.652 25.639 -22.478 1.00 39.94 81 LEU A N 1
ATOM 637 C CA . LEU A 1 102 ? 126.909 27.013 -22.877 1.00 43.57 81 LEU A CA 1
ATOM 638 C C . LEU A 1 102 ? 125.730 27.961 -22.661 1.00 46.76 81 LEU A C 1
ATOM 639 O O . LEU A 1 102 ? 125.924 29.158 -22.455 1.00 47.92 81 LEU A O 1
ATOM 644 N N . GLU A 1 103 ? 124.510 27.443 -22.703 1.00 40.91 82 GLU A N 1
ATOM 645 C CA . GLU A 1 103 ? 123.359 28.332 -22.632 1.00 45.84 82 GLU A CA 1
ATOM 646 C C . GLU A 1 103 ? 123.075 28.864 -21.226 1.00 46.66 82 GLU A C 1
ATOM 647 O O . GLU A 1 103 ? 122.338 29.830 -21.068 1.00 47.45 82 GLU A O 1
ATOM 653 N N . GLN A 1 104 ? 123.682 28.257 -20.210 1.00 41.13 83 GLN A N 1
ATOM 654 C CA . GLN A 1 104 ? 123.500 28.737 -18.840 1.00 37.82 83 GLN A CA 1
ATOM 655 C C . GLN A 1 104 ? 124.796 29.256 -18.224 1.00 40.14 83 GLN A C 1
ATOM 656 O O . GLN A 1 104 ? 124.832 29.624 -17.053 1.00 41.05 83 GLN A O 1
ATOM 662 N N . ILE A 1 105 ? 125.860 29.283 -19.018 1.00 39.63 84 ILE A N 1
ATOM 663 C CA . ILE A 1 105 ? 127.121 29.860 -18.568 1.00 45.34 84 ILE A CA 1
ATOM 664 C C . ILE A 1 105 ? 126.971 31.370 -18.410 1.00 50.16 84 ILE A C 1
ATOM 665 O O . ILE A 1 105 ? 126.388 32.032 -19.261 1.00 47.93 84 ILE A O 1
ATOM 670 N N . CYS A 1 106 ? 127.486 31.909 -17.311 1.00 49.31 85 CYS A N 1
ATOM 671 C CA . CYS A 1 106 ? 127.498 33.352 -17.098 1.00 50.44 85 CYS A CA 1
ATOM 672 C C . CYS A 1 106 ? 128.564 33.690 -16.064 1.00 52.13 85 CYS A C 1
ATOM 673 O O . CYS A 1 106 ? 129.261 32.799 -15.575 1.00 46.53 85 CYS A O 1
ATOM 676 N N . GLU A 1 107 ? 128.699 34.969 -15.733 1.00 54.55 86 GLU A N 1
ATOM 677 C CA . GLU A 1 107 ? 129.694 35.369 -14.752 1.00 57.64 86 GLU A CA 1
ATOM 678 C C . GLU A 1 107 ? 129.484 34.564 -13.482 1.00 50.10 86 GLU A C 1
ATOM 679 O O . GLU A 1 107 ? 128.348 34.356 -13.061 1.00 43.24 86 GLU A O 1
ATOM 685 N N . GLY A 1 108 ? 130.577 34.091 -12.892 1.00 48.80 87 GLY A N 1
ATOM 686 C CA . GLY A 1 108 ? 130.508 33.345 -11.648 1.00 45.44 87 GLY A CA 1
ATOM 687 C C . GLY A 1 108 ? 130.454 31.838 -11.825 1.00 46.10 87 GLY A C 1
ATOM 688 O O . GLY A 1 108 ? 130.696 31.091 -10.878 1.00 40.97 87 GLY A O 1
ATOM 689 N N . LYS A 1 109 ? 130.128 31.387 -13.033 1.00 41.26 88 LYS A N 1
ATOM 690 C CA . LYS A 1 109 ? 130.050 29.954 -13.312 1.00 42.70 88 LYS A CA 1
ATOM 691 C C . LYS A 1 109 ? 131.418 29.365 -13.646 1.00 40.36 88 LYS A C 1
ATOM 692 O O . LYS A 1 109 ? 132.183 29.945 -14.421 1.00 35.95 88 LYS A O 1
ATOM 698 N N . GLY A 1 110 ? 131.716 28.208 -13.063 1.00 36.16 89 GLY A N 1
ATOM 699 C CA . GLY A 1 110 ? 132.941 27.493 -13.361 1.00 32.07 89 GLY A CA 1
ATOM 700 C C . GLY A 1 110 ? 132.671 26.127 -13.970 1.00 35.70 89 GLY A C 1
ATOM 701 O O . GLY A 1 110 ? 131.838 25.369 -13.471 1.00 38.65 89 GLY A O 1
ATOM 702 N N . TYR A 1 111 ? 133.373 25.819 -15.056 1.00 34.26 90 TYR A N 1
ATOM 703 C CA . TYR A 1 111 ? 133.242 24.528 -15.726 1.00 33.97 90 TYR A CA 1
ATOM 704 C C . TYR A 1 111 ? 134.586 23.826 -15.764 1.00 34.02 90 TYR A C 1
ATOM 705 O O . TYR A 1 111 ? 135.568 24.371 -16.273 1.00 34.89 90 TYR A O 1
ATOM 714 N N . ILE A 1 112 ? 134.625 22.611 -15.235 1.00 29.66 91 ILE A N 1
ATOM 715 C CA . ILE A 1 112 ? 135.852 21.822 -15.221 1.00 26.58 91 ILE A CA 1
ATOM 716 C C . ILE A 1 112 ? 135.655 20.543 -16.032 1.00 31.35 91 ILE A C 1
ATOM 717 O O . ILE A 1 112 ? 135.004 19.605 -15.572 1.00 31.55 91 ILE A O 1
ATOM 722 N N . ASP A 1 113 ? 136.200 20.509 -17.247 1.00 30.05 92 ASP A N 1
ATOM 723 C CA . ASP A 1 113 ? 136.058 19.336 -18.102 1.00 30.46 92 ASP A CA 1
ATOM 724 C C . ASP A 1 113 ? 137.241 18.396 -17.906 1.00 33.75 92 ASP A C 1
ATOM 725 O O . ASP A 1 113 ? 138.376 18.728 -18.250 1.00 32.23 92 ASP A O 1
ATOM 730 N N . MET A 1 114 ? 136.974 17.223 -17.344 1.00 26.80 93 MET A N 1
ATOM 731 C CA . MET A 1 114 ? 138.038 16.266 -17.051 1.00 28.51 93 MET A CA 1
ATOM 732 C C . MET A 1 114 ? 138.065 15.143 -18.080 1.00 33.80 93 MET A C 1
ATOM 733 O O . MET A 1 114 ? 138.791 14.156 -17.922 1.00 32.98 93 MET A O 1
ATOM 738 N N . SER A 1 115 ? 137.274 15.305 -19.137 1.00 28.14 94 SER A N 1
ATOM 739 C CA . SER A 1 115 ? 137.271 14.353 -20.248 1.00 34.04 94 SER A CA 1
ATOM 740 C C . SER A 1 115 ? 138.638 14.281 -20.932 1.00 31.99 94 SER A C 1
ATOM 741 O O . SER A 1 115 ? 139.394 15.249 -20.938 1.00 33.89 94 SER A O 1
ATOM 744 N N . THR A 1 116 ? 138.943 13.136 -21.525 1.00 36.36 95 THR A N 1
ATOM 745 C CA . THR A 1 116 ? 140.160 13.004 -22.310 1.00 35.16 95 THR A CA 1
ATOM 746 C C . THR A 1 116 ? 139.880 13.469 -23.726 1.00 35.55 95 THR A C 1
ATOM 747 O O . THR A 1 116 ? 139.133 12.820 -24.455 1.00 31.98 95 THR A O 1
ATOM 751 N N . VAL A 1 117 ? 140.465 14.606 -24.100 1.00 33.80 96 VAL A N 1
ATOM 752 C CA . VAL A 1 117 ? 140.273 15.188 -25.429 1.00 40.07 96 VAL A CA 1
ATOM 753 C C . VAL A 1 117 ? 141.597 15.732 -25.973 1.00 34.72 96 VAL A C 1
ATOM 754 O O . VAL A 1 117 ? 142.601 15.776 -25.259 1.00 40.97 96 VAL A O 1
ATOM 758 N N . ASP A 1 118 ? 141.601 16.149 -27.235 1.00 34.68 97 ASP A N 1
ATOM 759 C CA . ASP A 1 118 ? 142.766 16.829 -27.793 1.00 35.12 97 ASP A CA 1
ATOM 760 C C . ASP A 1 118 ? 142.696 18.322 -27.488 1.00 39.55 97 ASP A C 1
ATOM 761 O O . ASP A 1 118 ? 141.635 18.841 -27.133 1.00 42.55 97 ASP A O 1
ATOM 766 N N . ALA A 1 119 ? 143.829 19.003 -27.610 1.00 36.12 98 ALA A N 1
ATOM 767 C CA . ALA A 1 119 ? 143.902 20.429 -27.306 1.00 37.99 98 ALA A CA 1
ATOM 768 C C . ALA A 1 119 ? 142.879 21.259 -28.097 1.00 38.00 98 ALA A C 1
ATOM 769 O O . ALA A 1 119 ? 142.281 22.193 -27.562 1.00 38.35 98 ALA A O 1
ATOM 771 N N . GLU A 1 120 ? 142.670 20.924 -29.366 1.00 37.48 99 GLU A N 1
ATOM 772 C CA . GLU A 1 120 ? 141.750 21.718 -30.178 1.00 41.10 99 GLU A CA 1
ATOM 773 C C . GLU A 1 120 ? 140.338 21.680 -29.586 1.00 39.25 99 GLU A C 1
ATOM 774 O O . GLU A 1 120 ? 139.604 22.658 -29.651 1.00 38.99 99 GLU A O 1
ATOM 780 N N . THR A 1 121 ? 139.968 20.552 -28.989 1.00 37.78 100 THR A N 1
ATOM 781 C CA . THR A 1 121 ? 138.657 20.430 -28.367 1.00 36.08 100 THR A CA 1
ATOM 782 C C . THR A 1 121 ? 138.525 21.310 -27.122 1.00 36.34 100 THR A C 1
ATOM 783 O O . THR A 1 121 ? 137.592 22.114 -27.016 1.00 34.83 100 THR A O 1
ATOM 787 N N . SER A 1 122 ? 139.454 21.167 -26.180 1.00 37.67 101 SER A N 1
ATOM 788 C CA . SER A 1 122 ? 139.403 21.972 -24.959 1.00 33.86 101 SER A CA 1
ATOM 789 C C . SER A 1 122 ? 139.524 23.468 -25.260 1.00 37.11 101 SER A C 1
ATOM 790 O O . SER A 1 122 ? 138.884 24.289 -24.606 1.00 37.33 101 SER A O 1
ATOM 793 N N . LEU A 1 123 ? 140.341 23.826 -26.248 1.00 37.95 102 LEU A N 1
ATOM 794 C CA . LEU A 1 123 ? 140.474 25.231 -26.637 1.00 42.80 102 LEU A CA 1
ATOM 795 C C . LEU A 1 123 ? 139.147 25.788 -27.153 1.00 39.62 102 LEU A C 1
ATOM 796 O O . LEU A 1 123 ? 138.778 26.924 -26.861 1.00 40.07 102 LEU A O 1
ATOM 801 N N . LYS A 1 124 ? 138.432 24.978 -27.921 1.00 43.07 103 LYS A N 1
ATOM 802 C CA . LYS A 1 124 ? 137.141 25.384 -28.460 1.00 44.35 103 LYS A CA 1
ATOM 803 C C . LYS A 1 124 ? 136.158 25.621 -27.322 1.00 44.18 103 LYS A C 1
ATOM 804 O O . LYS A 1 124 ? 135.443 26.624 -27.291 1.00 39.30 103 LYS A O 1
ATOM 810 N N . ILE A 1 125 ? 136.121 24.687 -26.381 1.00 35.53 104 ILE A N 1
ATOM 811 C CA . ILE A 1 125 ? 135.241 24.826 -25.230 1.00 38.17 104 ILE A CA 1
ATOM 812 C C . ILE A 1 125 ? 135.624 26.051 -24.406 1.00 40.32 104 ILE A C 1
ATOM 813 O O . ILE A 1 125 ? 134.761 26.817 -23.974 1.00 36.17 104 ILE A O 1
ATOM 818 N N . ASN A 1 126 ? 136.922 26.242 -24.200 1.00 40.92 105 ASN A N 1
ATOM 819 C CA . ASN A 1 126 ? 137.401 27.385 -23.429 1.00 38.57 105 ASN A CA 1
ATOM 820 C C . ASN A 1 126 ? 136.917 28.716 -23.995 1.00 36.99 105 ASN A C 1
ATOM 821 O O . ASN A 1 126 ? 136.367 29.549 -23.274 1.00 40.93 105 ASN A O 1
ATOM 826 N N . GLU A 1 127 ? 137.139 28.912 -25.292 1.00 38.83 106 GLU A N 1
ATOM 827 C CA . GLU A 1 127 ? 136.757 30.152 -25.963 1.00 45.38 106 GLU A CA 1
ATOM 828 C C . GLU A 1 127 ? 135.270 30.430 -25.777 1.00 44.36 106 GLU A C 1
ATOM 829 O O . GLU A 1 127 ? 134.867 31.555 -25.476 1.00 44.87 106 GLU A O 1
ATOM 835 N N . ALA A 1 128 ? 134.454 29.396 -25.955 1.00 42.99 107 ALA A N 1
ATOM 836 C CA . ALA A 1 128 ? 133.008 29.539 -25.825 1.00 45.54 107 ALA A CA 1
ATOM 837 C C . ALA A 1 128 ? 132.595 29.870 -24.389 1.00 46.93 107 ALA A C 1
ATOM 838 O O . ALA A 1 128 ? 131.773 30.754 -24.157 1.00 39.67 107 ALA A O 1
ATOM 840 N N . ILE A 1 129 ? 133.171 29.166 -23.420 1.00 40.68 108 ILE A N 1
ATOM 841 C CA . ILE A 1 129 ? 132.787 29.375 -22.027 1.00 39.14 108 ILE A CA 1
ATOM 842 C C . ILE A 1 129 ? 133.193 30.750 -21.504 1.00 38.75 108 ILE A C 1
ATOM 843 O O . ILE A 1 129 ? 132.380 31.464 -20.919 1.00 40.74 108 ILE A O 1
ATOM 848 N N . THR A 1 130 ? 134.448 31.125 -21.723 1.00 35.49 109 THR A N 1
ATOM 849 C CA . THR A 1 130 ? 134.933 32.412 -21.251 1.00 41.12 109 THR A CA 1
ATOM 850 C C . THR A 1 130 ? 134.292 33.546 -22.042 1.00 44.97 109 THR A C 1
ATOM 851 O O . THR A 1 130 ? 134.139 34.659 -21.534 1.00 49.64 109 THR A O 1
ATOM 855 N N . GLY A 1 131 ? 133.916 33.258 -23.285 1.00 41.57 110 GLY A N 1
ATOM 856 C CA . GLY A 1 131 ? 133.243 34.238 -24.119 1.00 44.26 110 GLY A CA 1
ATOM 857 C C . GLY A 1 131 ? 131.905 34.634 -23.528 1.00 50.23 110 GLY A C 1
ATOM 858 O O . GLY A 1 131 ? 131.421 35.743 -23.753 1.00 53.10 110 GLY A O 1
ATOM 859 N N . LYS A 1 132 ? 131.304 33.720 -22.769 1.00 50.47 111 LYS A N 1
ATOM 860 C CA . LYS A 1 132 ? 130.024 33.992 -22.125 1.00 47.86 111 LYS A CA 1
ATOM 861 C C . LYS A 1 132 ? 130.196 34.406 -20.670 1.00 44.06 111 LYS A C 1
ATOM 862 O O . LYS A 1 132 ? 129.225 34.448 -19.912 1.00 46.31 111 LYS A O 1
ATOM 868 N N . GLY A 1 133 ? 131.435 34.705 -20.285 1.00 44.60 112 GLY A N 1
ATOM 869 C CA . GLY A 1 133 ? 131.722 35.235 -18.964 1.00 44.65 112 GLY A CA 1
ATOM 870 C C . GLY A 1 133 ? 132.049 34.186 -17.913 1.00 42.80 112 GLY A C 1
ATOM 871 O O . GLY A 1 133 ? 132.262 34.514 -16.749 1.00 43.16 112 GLY A O 1
ATOM 872 N N . GLY A 1 134 ? 132.091 32.921 -18.315 1.00 43.44 113 GLY A N 1
ATOM 873 C CA . GLY A 1 134 ? 132.413 31.851 -17.382 1.00 39.90 113 GLY A CA 1
ATOM 874 C C . GLY A 1 134 ? 133.908 31.646 -17.216 1.00 41.80 113 GLY A C 1
ATOM 875 O O . GLY A 1 134 ? 134.710 32.329 -17.858 1.00 45.89 113 GLY A O 1
ATOM 876 N N . ARG A 1 135 ? 134.287 30.709 -16.349 1.00 34.94 114 ARG A N 1
ATOM 877 C CA . ARG A 1 135 ? 135.687 30.311 -16.218 1.00 37.04 114 ARG A CA 1
ATOM 878 C C . ARG A 1 135 ? 135.829 28.827 -16.540 1.00 37.65 114 ARG A C 1
ATOM 879 O O . ARG A 1 135 ? 134.920 28.036 -16.275 1.00 33.44 114 ARG A O 1
ATOM 887 N N . PHE A 1 136 ? 136.965 28.449 -17.116 1.00 33.46 115 PHE A N 1
ATOM 888 C CA . PHE A 1 136 ? 137.135 27.084 -17.595 1.00 32.13 115 PHE A CA 1
ATOM 889 C C . PHE A 1 136 ? 138.463 26.467 -17.184 1.00 32.00 115 PHE A C 1
ATOM 890 O O . PHE A 1 136 ? 139.517 27.102 -17.266 1.00 32.05 115 PHE A O 1
ATOM 898 N N . VAL A 1 137 ? 138.397 25.220 -16.731 1.00 30.51 116 VAL A N 1
ATOM 899 C CA . VAL A 1 137 ? 139.586 24.412 -16.490 1.00 28.62 116 VAL A CA 1
ATOM 900 C C . VAL A 1 137 ? 139.426 23.072 -17.195 1.00 31.59 116 VAL A C 1
ATOM 901 O O . VAL A 1 137 ? 138.352 22.470 -17.148 1.00 31.47 116 VAL A O 1
ATOM 905 N N . GLU A 1 138 ? 140.481 22.614 -17.866 1.00 29.10 117 GLU A N 1
ATOM 906 C CA . GLU A 1 138 ? 140.542 21.224 -18.317 1.00 31.42 117 GLU A CA 1
ATOM 907 C C . GLU A 1 138 ? 141.314 20.452 -17.258 1.00 35.16 117 GLU A C 1
ATOM 908 O O . GLU A 1 138 ? 142.354 20.915 -16.787 1.00 36.04 117 GLU A O 1
ATOM 914 N N . GLY A 1 139 ? 140.787 19.298 -16.857 1.00 31.80 118 GLY A N 1
ATOM 915 C CA . GLY A 1 139 ? 141.403 18.506 -15.806 1.00 28.68 118 GLY A CA 1
ATOM 916 C C . GLY A 1 139 ? 141.421 17.020 -16.108 1.00 34.62 118 GLY A C 1
ATOM 917 O O . GLY A 1 139 ? 140.957 16.212 -15.299 1.00 30.73 118 GLY A O 1
ATOM 918 N N . PRO A 1 140 ? 141.965 16.644 -17.276 1.00 33.76 119 PRO A N 1
ATOM 919 C CA . PRO A 1 140 ? 142.038 15.228 -17.638 1.00 31.21 119 PRO A CA 1
ATOM 920 C C . PRO A 1 140 ? 142.832 14.494 -16.571 1.00 33.12 119 PRO A C 1
ATOM 921 O O . PRO A 1 140 ? 143.664 15.116 -15.905 1.00 36.38 119 PRO A O 1
ATOM 925 N N . VAL A 1 141 ? 142.580 13.201 -16.401 1.00 32.08 120 VAL A N 1
ATOM 926 C CA . VAL A 1 141 ? 143.191 12.460 -15.307 1.00 29.25 120 VAL A CA 1
ATOM 927 C C . VAL A 1 141 ? 144.005 11.258 -15.782 1.00 34.90 120 VAL A C 1
ATOM 928 O O . VAL A 1 141 ? 143.681 10.632 -16.790 1.00 30.04 120 VAL A O 1
ATOM 932 N N . SER A 1 142 ? 145.072 10.941 -15.053 1.00 31.47 121 SER A N 1
ATOM 933 C CA . SER A 1 142 ? 145.775 9.682 -15.267 1.00 29.85 121 SER A CA 1
ATOM 934 C C . SER A 1 142 ? 145.299 8.699 -14.209 1.00 36.58 121 SER A C 1
ATOM 935 O O . SER A 1 142 ? 145.246 9.034 -13.024 1.00 32.26 121 SER A O 1
ATOM 938 N N . GLY A 1 143 ? 144.948 7.490 -14.637 1.00 35.47 122 GLY A N 1
ATOM 939 C CA . GLY A 1 143 ? 144.412 6.488 -13.732 1.00 28.64 122 GLY A CA 1
ATOM 940 C C . GLY A 1 143 ? 143.040 6.019 -14.182 1.00 33.38 122 GLY A C 1
ATOM 941 O O . GLY A 1 143 ? 142.220 6.810 -14.655 1.00 32.46 122 GLY A O 1
ATOM 942 N N . SER A 1 144 ? 142.785 4.728 -14.019 1.00 35.12 123 SER A N 1
ATOM 943 C CA . SER A 1 144 ? 141.564 4.121 -14.528 1.00 39.93 123 SER A CA 1
ATOM 944 C C . SER A 1 144 ? 140.468 4.023 -13.466 1.00 44.09 123 SER A C 1
ATOM 945 O O . SER A 1 144 ? 140.419 4.817 -12.523 1.00 38.91 123 SER A O 1
ATOM 948 N N . LYS A 1 145 ? 139.602 3.027 -13.630 1.00 43.43 124 LYS A N 1
ATOM 949 C CA . LYS A 1 145 ? 138.434 2.832 -12.778 1.00 37.92 124 LYS A CA 1
ATOM 950 C C . LYS A 1 145 ? 138.775 2.662 -11.298 1.00 39.21 124 LYS A C 1
ATOM 951 O O . LYS A 1 145 ? 138.162 3.292 -10.439 1.00 35.16 124 LYS A O 1
ATOM 957 N N . LYS A 1 146 ? 139.736 1.797 -10.996 1.00 37.04 125 LYS A N 1
ATOM 958 C CA . LYS A 1 146 ? 140.089 1.544 -9.604 1.00 46.03 125 LYS A CA 1
ATOM 959 C C . LYS A 1 146 ? 140.580 2.818 -8.914 1.00 40.70 125 LYS A C 1
ATOM 960 O O . LYS A 1 146 ? 140.021 3.225 -7.898 1.00 41.13 125 LYS A O 1
ATOM 966 N N . PRO A 1 147 ? 141.624 3.454 -9.466 1.00 36.65 126 PRO A N 1
ATOM 967 C CA . PRO A 1 147 ? 142.077 4.727 -8.903 1.00 36.13 126 PRO A CA 1
ATOM 968 C C . PRO A 1 147 ? 140.928 5.715 -8.744 1.00 37.92 126 PRO A C 1
ATOM 969 O O . PRO A 1 147 ? 140.908 6.461 -7.766 1.00 36.56 126 PRO A O 1
ATOM 973 N N . ALA A 1 148 ? 139.987 5.717 -9.687 1.00 29.86 127 ALA A N 1
ATOM 974 C CA . ALA A 1 148 ? 138.865 6.648 -9.637 1.00 32.58 127 ALA A CA 1
ATOM 975 C C . ALA A 1 148 ? 137.992 6.382 -8.420 1.00 38.32 127 ALA A C 1
ATOM 976 O O . ALA A 1 148 ? 137.531 7.315 -7.765 1.00 42.08 127 ALA A O 1
ATOM 978 N N . GLU A 1 149 ? 137.761 5.106 -8.123 1.00 32.42 128 GLU A N 1
ATOM 979 C CA . GLU A 1 149 ? 136.962 4.726 -6.960 1.00 36.38 128 GLU A CA 1
ATOM 980 C C . GLU A 1 149 ? 137.710 5.036 -5.665 1.00 42.62 128 GLU A C 1
ATOM 981 O O . GLU A 1 149 ? 137.101 5.380 -4.654 1.00 44.50 128 GLU A O 1
ATOM 987 N N . ASP A 1 150 ? 139.034 4.908 -5.707 1.00 39.34 129 ASP A N 1
ATOM 988 C CA . ASP A 1 150 ? 139.872 5.065 -4.520 1.00 43.22 129 ASP A CA 1
ATOM 989 C C . ASP A 1 150 ? 140.323 6.510 -4.313 1.00 36.54 129 ASP A C 1
ATOM 990 O O . ASP A 1 150 ? 141.015 6.814 -3.345 1.00 41.80 129 ASP A O 1
ATOM 995 N N . GLY A 1 151 ? 139.942 7.393 -5.227 1.00 34.62 130 GLY A N 1
ATOM 996 C CA . GLY A 1 151 ? 140.381 8.776 -5.175 1.00 37.67 130 GLY A CA 1
ATOM 997 C C . GLY A 1 151 ? 141.882 8.896 -5.371 1.00 40.54 130 GLY A C 1
ATOM 998 O O . GLY A 1 151 ? 142.530 9.760 -4.780 1.00 33.63 130 GLY A O 1
ATOM 999 N N . GLN A 1 152 ? 142.437 8.023 -6.207 1.00 37.13 131 GLN A N 1
ATOM 1000 C CA . GLN A 1 152 ? 143.877 7.997 -6.439 1.00 36.21 131 GLN A CA 1
ATOM 1001 C C . GLN A 1 152 ? 144.272 8.510 -7.821 1.00 36.10 131 GLN A C 1
ATOM 1002 O O . GLN A 1 152 ? 145.373 8.244 -8.282 1.00 32.19 131 GLN A O 1
ATOM 1008 N N . LEU A 1 153 ? 143.382 9.256 -8.469 1.00 33.41 132 LEU A N 1
ATOM 1009 C CA . LEU A 1 153 ? 143.675 9.798 -9.793 1.00 32.74 132 LEU A CA 1
ATOM 1010 C C . LEU A 1 153 ? 144.763 10.861 -9.741 1.00 35.57 132 LEU A C 1
ATOM 1011 O O . LEU A 1 153 ? 145.020 11.457 -8.699 1.00 33.50 132 LEU A O 1
ATOM 1016 N N . ILE A 1 154 ? 145.411 11.079 -10.877 1.00 30.82 133 IL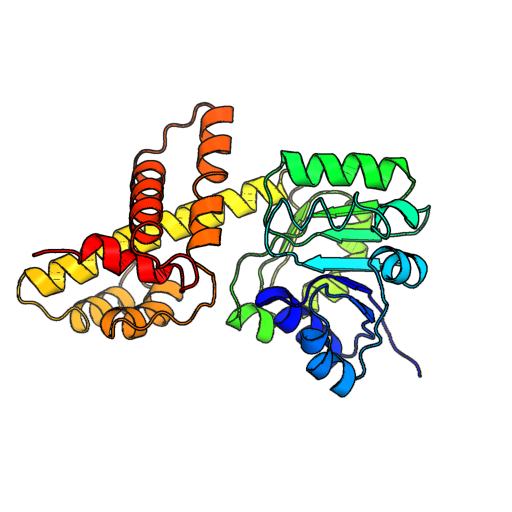E A N 1
ATOM 1017 C CA A ILE A 1 154 ? 146.357 12.171 -11.024 0.50 30.34 133 ILE A CA 1
ATOM 1018 C CA B ILE A 1 154 ? 146.352 12.175 -11.015 0.50 30.31 133 ILE A CA 1
ATOM 1019 C C . ILE A 1 154 ? 145.722 13.206 -11.942 1.00 33.27 133 ILE A C 1
ATOM 1020 O O . ILE A 1 154 ? 145.397 12.900 -13.085 1.00 34.51 133 ILE A O 1
ATOM 1029 N N . ILE A 1 155 ? 145.534 14.421 -11.438 1.00 29.84 134 ILE A N 1
ATOM 1030 C CA . ILE A 1 155 ? 144.860 15.474 -12.196 1.00 27.12 134 ILE A CA 1
ATOM 1031 C C . ILE A 1 155 ? 145.854 16.305 -13.001 1.00 36.07 134 ILE A C 1
ATOM 1032 O O . ILE A 1 155 ? 146.805 16.866 -12.448 1.00 35.55 134 ILE A O 1
ATOM 1037 N N . LEU A 1 156 ? 145.619 16.384 -14.308 1.00 31.32 135 LEU A N 1
ATOM 1038 C CA . LEU A 1 156 ? 146.477 17.141 -15.213 1.00 28.02 135 LEU A CA 1
ATOM 1039 C C . LEU A 1 156 ? 145.751 18.401 -15.664 1.00 32.45 135 LEU A C 1
ATOM 1040 O O . LEU A 1 156 ? 145.229 18.471 -16.781 1.00 34.62 135 LEU A O 1
ATOM 1045 N N . ALA A 1 157 ? 145.731 19.406 -14.800 1.00 29.09 136 ALA A N 1
ATOM 1046 C CA . ALA A 1 157 ? 144.907 20.583 -15.037 1.00 31.84 136 ALA A CA 1
ATOM 1047 C C . ALA A 1 157 ? 145.605 21.675 -15.851 1.00 37.64 136 ALA A C 1
ATOM 1048 O O . ALA A 1 157 ? 146.831 21.808 -15.824 1.00 37.00 136 ALA A O 1
ATOM 1050 N N . ALA A 1 158 ? 144.800 22.449 -16.575 1.00 33.89 137 ALA A N 1
ATOM 1051 C CA . ALA A 1 158 ? 145.260 23.633 -17.286 1.00 35.97 137 ALA A CA 1
ATOM 1052 C C . ALA A 1 158 ? 144.081 24.580 -17.452 1.00 38.22 137 ALA A C 1
ATOM 1053 O O . ALA A 1 158 ? 142.928 24.166 -17.345 1.00 38.45 137 ALA A O 1
ATOM 1055 N N . GLY A 1 159 ? 144.371 25.850 -17.711 1.00 37.02 138 GLY A N 1
ATOM 1056 C CA . GLY A 1 159 ? 143.331 26.839 -17.912 1.00 38.74 138 GLY A CA 1
ATOM 1057 C C . GLY A 1 159 ? 143.309 27.890 -16.820 1.00 42.61 138 GLY A C 1
ATOM 1058 O O . GLY A 1 159 ? 144.357 28.343 -16.358 1.00 41.71 138 GLY A O 1
ATOM 1059 N N . ASP A 1 160 ? 142.111 28.279 -16.401 1.00 38.17 139 ASP A N 1
ATOM 1060 C CA . ASP A 1 160 ? 141.976 29.349 -15.420 1.00 38.18 139 ASP A CA 1
ATOM 1061 C C . ASP A 1 160 ? 142.606 28.967 -14.083 1.00 38.66 139 ASP A C 1
ATOM 1062 O O . ASP A 1 160 ? 142.114 28.083 -13.384 1.00 34.84 139 ASP A O 1
ATOM 1067 N N . LYS A 1 161 ? 143.693 29.647 -13.731 1.00 40.76 140 LYS A N 1
ATOM 1068 C CA . LYS A 1 161 ? 144.457 29.303 -12.537 1.00 46.16 140 LYS A CA 1
ATOM 1069 C C . LYS A 1 161 ? 143.659 29.523 -11.255 1.00 41.99 140 LYS A C 1
ATOM 1070 O O . LYS A 1 161 ? 143.767 28.738 -10.314 1.00 39.11 140 LYS A O 1
ATOM 1076 N N . ALA A 1 162 ? 142.853 30.583 -11.221 1.00 40.67 141 ALA A N 1
ATOM 1077 C CA . ALA A 1 162 ? 142.025 30.869 -10.051 1.00 42.37 141 ALA A CA 1
ATOM 1078 C C . ALA A 1 162 ? 140.982 29.777 -9.840 1.00 39.39 141 ALA A C 1
ATOM 1079 O O . ALA A 1 162 ? 140.787 29.304 -8.723 1.00 36.00 141 ALA A O 1
ATOM 1081 N N . LEU A 1 163 ? 140.312 29.380 -10.919 1.00 34.76 142 LEU A N 1
ATOM 1082 C CA . LEU A 1 163 ? 139.346 28.287 -10.850 1.00 35.47 142 LEU A CA 1
ATOM 1083 C C . LEU A 1 163 ? 140.037 26.972 -10.459 1.00 30.59 142 LEU A C 1
ATOM 1084 O O . LEU A 1 163 ? 139.496 26.189 -9.685 1.00 28.06 142 LEU A O 1
ATOM 1089 N N . PHE A 1 164 ? 141.235 26.730 -10.986 1.00 29.02 143 PHE A N 1
ATOM 1090 C CA . PHE A 1 164 ? 141.998 25.554 -10.575 1.00 29.84 143 PHE A CA 1
ATOM 1091 C C . PHE A 1 164 ? 142.146 25.516 -9.052 1.00 37.43 143 PHE A C 1
ATOM 1092 O O . PHE A 1 164 ? 141.795 24.532 -8.400 1.00 33.25 143 PHE A O 1
ATOM 1100 N N . GLU A 1 165 ? 142.665 26.601 -8.491 1.00 36.51 144 GLU A N 1
ATOM 1101 C CA . GLU A 1 165 ? 142.927 26.667 -7.060 1.00 42.45 144 GLU A CA 1
ATOM 1102 C C . GLU A 1 165 ? 141.662 26.473 -6.233 1.00 39.37 144 GLU A C 1
ATOM 1103 O O . GLU A 1 165 ? 141.663 25.739 -5.242 1.00 40.07 144 GLU A O 1
ATOM 1109 N N . GLU A 1 166 ? 140.581 27.121 -6.650 1.00 37.21 145 GLU A N 1
ATOM 1110 C CA . GLU A 1 166 ? 139.296 26.981 -5.978 1.00 36.14 145 GLU A CA 1
ATOM 1111 C C . GLU A 1 166 ? 138.776 25.544 -6.038 1.00 37.31 145 GLU A C 1
ATOM 1112 O O . GLU A 1 166 ? 137.951 25.141 -5.221 1.00 36.36 145 GLU A O 1
ATOM 1118 N N . SER A 1 167 ? 139.255 24.778 -7.013 1.00 33.39 146 SER A N 1
ATOM 1119 C CA . SER A 1 167 ? 138.763 23.421 -7.238 1.00 32.10 146 SER A CA 1
ATOM 1120 C C . SER A 1 167 ? 139.600 22.363 -6.532 1.00 30.42 146 SER A C 1
ATOM 1121 O O . SER A 1 167 ? 139.255 21.181 -6.537 1.00 31.74 146 SER A O 1
ATOM 1124 N N . ILE A 1 168 ? 140.704 22.784 -5.930 1.00 30.73 147 ILE A N 1
ATOM 1125 C CA . ILE A 1 168 ? 141.601 21.845 -5.266 1.00 29.22 147 ILE A CA 1
ATOM 1126 C C . ILE A 1 168 ? 140.889 20.932 -4.252 1.00 32.28 147 ILE A C 1
ATOM 1127 O O . ILE A 1 168 ? 141.177 19.739 -4.198 1.00 34.47 147 ILE A O 1
ATOM 1132 N N . PRO A 1 169 ? 139.951 21.479 -3.455 1.00 31.52 148 PRO A N 1
ATOM 1133 C CA . PRO A 1 169 ? 139.255 20.595 -2.506 1.00 32.54 148 PRO A CA 1
ATOM 1134 C C . PRO A 1 169 ? 138.581 19.410 -3.205 1.00 33.57 148 PRO A C 1
ATOM 1135 O O . PRO A 1 169 ? 138.601 18.293 -2.685 1.00 31.45 148 PRO A O 1
ATOM 1139 N N . ALA A 1 170 ? 137.997 19.649 -4.375 1.00 28.77 149 ALA A N 1
ATOM 1140 C CA . ALA A 1 170 ? 137.387 18.568 -5.134 1.00 32.35 149 ALA A CA 1
ATOM 1141 C C . ALA A 1 170 ? 138.467 17.657 -5.708 1.00 29.61 149 ALA A C 1
ATOM 1142 O O . ALA A 1 170 ? 138.356 16.435 -5.639 1.00 29.91 149 ALA A O 1
ATOM 1144 N N . PHE A 1 171 ? 139.521 18.253 -6.260 1.00 25.13 150 PHE A N 1
ATOM 1145 C CA . PHE A 1 171 ? 140.602 17.466 -6.853 1.00 30.58 150 PHE A CA 1
ATOM 1146 C C . PHE A 1 171 ? 141.296 16.601 -5.796 1.00 31.21 150 PHE A C 1
ATOM 1147 O O . PHE A 1 171 ? 141.828 15.533 -6.112 1.00 29.58 150 PHE A O 1
ATOM 1155 N N . ASP A 1 172 ? 141.296 17.066 -4.547 1.00 32.64 151 ASP A N 1
ATOM 1156 C CA . ASP A 1 172 ? 141.933 16.336 -3.441 1.00 33.37 151 ASP A CA 1
ATOM 1157 C C . ASP A 1 172 ? 141.142 15.079 -3.068 1.00 30.22 151 ASP A C 1
ATOM 1158 O O . ASP A 1 172 ? 141.697 14.108 -2.551 1.00 34.11 151 ASP A O 1
ATOM 1163 N N . VAL A 1 173 ? 139.836 15.112 -3.308 1.00 27.53 152 VAL A N 1
ATOM 1164 C CA . VAL A 1 173 ? 138.998 13.933 -3.111 1.00 30.48 152 VAL A CA 1
ATOM 1165 C C . VAL A 1 173 ? 139.115 13.001 -4.319 1.00 35.67 152 VAL A C 1
ATOM 1166 O O . VAL A 1 173 ? 139.277 11.793 -4.168 1.00 32.38 152 VAL A O 1
ATOM 1170 N N . LEU A 1 174 ? 139.039 13.572 -5.519 1.00 31.33 153 LEU A N 1
ATOM 1171 C CA . LEU A 1 174 ? 139.130 12.779 -6.747 1.00 34.10 153 LEU A CA 1
ATOM 1172 C C . LEU A 1 174 ? 140.489 12.100 -6.954 1.00 33.21 153 LEU A C 1
ATOM 1173 O O . LEU A 1 174 ? 140.559 10.982 -7.462 1.00 34.18 153 LEU A O 1
ATOM 1178 N N . GLY A 1 175 ? 141.572 12.773 -6.582 1.00 31.49 154 GLY A N 1
ATOM 1179 C CA . GLY A 1 175 ? 142.893 12.245 -6.871 1.00 29.90 154 GLY A CA 1
ATOM 1180 C C . GLY A 1 175 ? 143.882 12.358 -5.729 1.00 37.89 154 GLY A C 1
ATOM 1181 O O . GLY A 1 175 ? 143.566 12.895 -4.670 1.00 34.31 154 GLY A O 1
ATOM 1182 N N . LYS A 1 176 ? 145.089 11.852 -5.952 1.00 35.11 155 LYS A N 1
ATOM 1183 C CA . LYS A 1 176 ? 146.133 11.898 -4.936 1.00 38.00 155 LYS A CA 1
ATOM 1184 C C . LYS A 1 176 ? 147.152 12.992 -5.236 1.00 34.53 155 LYS A C 1
ATOM 1185 O O . LYS A 1 176 ? 147.998 13.305 -4.404 1.00 34.13 155 LYS A O 1
ATOM 1191 N N . ARG A 1 177 ? 147.057 13.587 -6.419 1.00 33.97 156 ARG A N 1
ATOM 1192 C CA A ARG A 1 177 ? 147.982 14.642 -6.814 0.50 35.83 156 ARG A CA 1
ATOM 1193 C CA B ARG A 1 177 ? 147.987 14.635 -6.820 0.50 35.86 156 ARG A CA 1
ATOM 1194 C C . ARG A 1 177 ? 147.405 15.451 -7.966 1.00 35.63 156 ARG A C 1
ATOM 1195 O O . ARG A 1 177 ? 146.783 14.898 -8.876 1.00 31.47 156 ARG A O 1
ATOM 1210 N N . SER A 1 178 ? 147.604 16.764 -7.917 1.00 32.64 157 SER A N 1
ATOM 1211 C CA . SER A 1 178 ? 147.149 17.646 -8.990 1.00 35.87 157 SER A CA 1
ATOM 1212 C C . SER A 1 178 ? 148.314 18.443 -9.548 1.00 33.05 157 SER A C 1
ATOM 1213 O O . SER A 1 178 ? 149.162 18.928 -8.799 1.00 36.52 157 SER A O 1
ATOM 1216 N N . PHE A 1 179 ? 148.360 18.566 -10.869 1.00 31.17 158 PHE A N 1
ATOM 1217 C CA . PHE A 1 179 ? 149.368 19.380 -11.527 1.00 35.14 158 PHE A CA 1
ATOM 1218 C C . PHE A 1 179 ? 148.668 20.519 -12.247 1.00 37.74 158 PHE A C 1
ATOM 1219 O O . PHE A 1 179 ? 147.669 20.303 -12.926 1.00 34.27 158 PHE A O 1
ATOM 1227 N N . TYR A 1 180 ? 149.180 21.732 -12.091 1.00 36.84 159 TYR A N 1
ATOM 1228 C CA . TYR A 1 180 ? 148.718 22.832 -12.921 1.00 37.43 159 TYR A CA 1
ATOM 1229 C C . TYR A 1 180 ? 149.753 23.051 -14.014 1.00 37.38 159 TYR A C 1
ATOM 1230 O O . TYR A 1 180 ? 150.922 23.322 -13.733 1.00 38.21 159 TYR A O 1
ATOM 1239 N N . LEU A 1 181 ? 149.312 22.929 -15.259 1.00 35.13 160 LEU A N 1
ATOM 1240 C CA . LEU A 1 181 ? 150.220 22.881 -16.395 1.00 37.38 160 LEU A CA 1
ATOM 1241 C C . LEU A 1 181 ? 150.147 24.123 -17.279 1.00 38.85 160 LEU A C 1
ATOM 1242 O O . LEU A 1 181 ? 150.663 24.124 -18.396 1.00 37.67 160 LEU A O 1
ATOM 1247 N N . GLY A 1 182 ? 149.509 25.177 -16.783 1.00 38.34 161 GLY A N 1
ATOM 1248 C CA . GLY A 1 182 ? 149.463 26.429 -17.520 1.00 40.64 161 GLY A CA 1
ATOM 1249 C C . GLY A 1 182 ? 148.241 26.607 -18.403 1.00 42.45 161 GLY A C 1
ATOM 1250 O O . GLY A 1 182 ? 147.117 26.289 -18.003 1.00 41.13 161 GLY A O 1
ATOM 1251 N N . GLN A 1 183 ? 148.461 27.114 -19.613 1.00 35.97 162 GLN A N 1
ATOM 1252 C CA . GLN A 1 183 ? 147.359 27.515 -20.476 1.00 41.12 162 GLN A CA 1
ATOM 1253 C C . GLN A 1 183 ? 146.570 26.324 -20.997 1.00 38.19 162 GLN A C 1
ATOM 1254 O O . GLN A 1 183 ? 147.084 25.207 -21.068 1.00 34.49 162 GLN A O 1
ATOM 1260 N N . VAL A 1 184 ? 145.320 26.578 -21.373 1.00 35.86 163 VAL A N 1
ATOM 1261 C CA . VAL A 1 184 ? 144.450 25.543 -21.913 1.00 39.69 163 VAL A CA 1
ATOM 1262 C C . VAL A 1 184 ? 145.119 24.854 -23.093 1.00 41.01 163 VAL A C 1
ATOM 1263 O O . VAL A 1 184 ? 145.731 25.507 -23.939 1.00 37.24 163 VAL A O 1
ATOM 1267 N N . GLY A 1 185 ? 145.009 23.531 -23.140 1.00 40.97 164 GLY A N 1
ATOM 1268 C CA . GLY A 1 185 ? 145.669 22.753 -24.171 1.00 36.85 164 GLY A CA 1
ATOM 1269 C C . GLY A 1 185 ? 146.811 21.936 -23.602 1.00 36.93 164 GLY A C 1
ATOM 1270 O O . GLY A 1 185 ? 147.051 20.813 -24.034 1.00 38.36 164 GLY A O 1
ATOM 1271 N N . ASN A 1 186 ? 147.516 22.503 -22.627 1.00 35.81 165 ASN A N 1
ATOM 1272 C CA . ASN A 1 186 ? 148.643 21.825 -21.994 1.00 33.92 165 ASN A CA 1
ATOM 1273 C C . ASN A 1 186 ? 148.237 20.552 -21.258 1.00 32.45 165 ASN A C 1
ATOM 1274 O O . ASN A 1 186 ? 148.963 19.555 -21.273 1.00 32.58 165 ASN A O 1
ATOM 1279 N N . GLY A 1 187 ? 147.085 20.593 -20.593 1.00 37.38 166 GLY A N 1
ATOM 1280 C CA . GLY A 1 187 ? 146.567 19.422 -19.908 1.00 33.65 166 GLY A CA 1
ATOM 1281 C C . GLY A 1 187 ? 146.216 18.342 -20.912 1.00 36.21 166 GLY A C 1
ATOM 1282 O O . GLY A 1 187 ? 146.615 17.184 -20.765 1.00 29.54 166 GLY A O 1
ATOM 1283 N N . ALA A 1 188 ? 145.480 18.731 -21.949 1.00 31.10 167 ALA A N 1
ATOM 1284 C CA . ALA A 1 188 ? 145.113 17.805 -23.019 1.00 33.47 167 ALA A CA 1
ATOM 1285 C C . ALA A 1 188 ? 146.350 17.136 -23.604 1.00 30.13 167 ALA A C 1
ATOM 1286 O O . ALA A 1 188 ? 146.392 15.921 -23.765 1.00 33.40 167 ALA A O 1
ATOM 1288 N N . LYS A 1 189 ? 147.362 17.936 -23.923 1.00 30.68 168 LYS A N 1
ATOM 1289 C CA . LYS A 1 189 ? 148.578 17.401 -24.525 1.00 34.14 168 LYS A CA 1
ATOM 1290 C C . LYS A 1 189 ? 149.300 16.452 -23.571 1.00 35.94 168 LYS A C 1
ATOM 1291 O O . LYS A 1 189 ? 149.741 15.382 -23.976 1.00 28.99 168 LYS A O 1
ATOM 1297 N N . MET A 1 190 ? 149.418 16.836 -22.304 1.00 31.88 169 MET A N 1
ATOM 1298 C CA . MET A 1 190 ? 150.089 15.966 -21.344 1.00 31.45 169 MET A CA 1
ATOM 1299 C C . MET A 1 190 ? 149.360 14.635 -21.239 1.00 30.82 169 MET A C 1
ATOM 1300 O O . MET A 1 190 ? 149.984 13.578 -21.195 1.00 31.93 169 MET A O 1
ATOM 1305 N N . LYS A 1 191 ? 148.034 14.690 -21.197 1.00 30.21 170 LYS A N 1
ATOM 1306 C CA . LYS A 1 191 ? 147.230 13.477 -21.054 1.00 28.69 170 LYS A CA 1
ATOM 1307 C C . LYS A 1 191 ? 147.398 12.534 -22.242 1.00 31.27 170 LYS A C 1
ATOM 1308 O O . LYS A 1 191 ? 147.569 11.328 -22.068 1.00 29.74 170 LYS A O 1
ATOM 1314 N N . LEU A 1 192 ? 147.336 13.081 -23.454 1.00 30.64 171 LEU A N 1
ATOM 1315 C CA . LEU A 1 192 ? 147.547 12.268 -24.652 1.00 29.80 171 LEU A CA 1
ATOM 1316 C C . LEU A 1 192 ? 148.919 11.587 -24.641 1.00 28.50 171 LEU A C 1
ATOM 1317 O O . LEU A 1 192 ? 149.044 10.422 -25.019 1.00 28.16 171 LEU A O 1
ATOM 1322 N N . ILE A 1 193 ? 149.948 12.312 -24.209 1.00 29.14 172 ILE A N 1
ATOM 1323 C CA . ILE A 1 193 ? 151.296 11.745 -24.161 1.00 33.36 172 ILE A CA 1
ATOM 1324 C C . ILE A 1 193 ? 151.366 10.575 -23.181 1.00 31.35 172 ILE A C 1
ATOM 1325 O O . ILE A 1 193 ? 151.925 9.522 -23.490 1.00 28.88 172 ILE A O 1
ATOM 1330 N N . VAL A 1 194 ? 150.789 10.759 -21.999 1.00 28.90 173 VAL A N 1
ATOM 1331 C CA . VAL A 1 194 ? 150.693 9.675 -21.022 1.00 27.91 173 VAL A CA 1
ATOM 1332 C C . VAL A 1 194 ? 149.980 8.442 -21.595 1.00 31.26 173 VAL A C 1
ATOM 1333 O O . VAL A 1 194 ? 150.479 7.324 -21.484 1.00 30.54 173 VAL A O 1
ATOM 1337 N N . ASN A 1 195 ? 148.819 8.638 -22.216 1.00 29.54 174 ASN A N 1
ATOM 1338 C CA . ASN A 1 195 ? 148.087 7.501 -22.771 1.00 31.80 174 ASN A CA 1
ATOM 1339 C C . ASN A 1 195 ? 148.807 6.848 -23.943 1.00 27.78 174 ASN A C 1
ATOM 1340 O O . ASN A 1 195 ? 148.574 5.678 -24.241 1.00 26.64 174 ASN A O 1
ATOM 1345 N N . MET A 1 196 ? 149.670 7.609 -24.609 1.00 25.39 175 MET A N 1
ATOM 1346 C CA . MET A 1 196 ? 150.410 7.097 -25.768 1.00 23.52 175 MET A CA 1
ATOM 1347 C C . MET A 1 196 ? 151.466 6.106 -25.316 1.00 24.71 175 MET A C 1
ATOM 1348 O O . MET A 1 196 ? 151.612 5.020 -25.878 1.00 26.59 175 MET A O 1
ATOM 1353 N N . ILE A 1 197 ? 152.213 6.497 -24.291 1.00 29.26 176 ILE A N 1
ATOM 1354 C CA . ILE A 1 197 ? 153.176 5.608 -23.664 1.00 26.06 176 ILE A CA 1
ATOM 1355 C C . ILE A 1 197 ? 152.452 4.358 -23.182 1.00 31.38 176 ILE A C 1
ATOM 1356 O O . ILE A 1 197 ? 152.914 3.244 -23.405 1.00 28.04 176 ILE A O 1
ATOM 1361 N N . MET A 1 198 ? 151.309 4.547 -22.526 1.00 30.30 177 MET A N 1
ATOM 1362 C CA . MET A 1 198 ? 150.529 3.422 -22.019 1.00 26.66 177 MET A CA 1
ATOM 1363 C C . MET A 1 198 ? 150.158 2.455 -23.140 1.00 24.85 177 MET A C 1
ATOM 1364 O O . MET A 1 198 ? 150.355 1.245 -23.021 1.00 26.24 177 MET A O 1
ATOM 1369 N N . GLY A 1 199 ? 149.622 2.992 -24.233 1.00 26.63 178 GLY A N 1
ATOM 1370 C CA . GLY A 1 199 ? 149.247 2.165 -25.367 1.00 24.19 178 GLY A CA 1
ATOM 1371 C C . GLY A 1 199 ? 150.428 1.411 -25.943 1.00 27.57 178 GLY A C 1
ATOM 1372 O O . GLY A 1 199 ? 150.328 0.230 -26.270 1.00 23.58 178 GLY A O 1
ATOM 1373 N N . SER A 1 200 ? 151.553 2.103 -26.076 1.00 31.47 179 SER A N 1
ATOM 1374 C CA . SER A 1 200 ? 152.760 1.486 -26.597 1.00 31.50 179 SER A CA 1
ATOM 1375 C C . SER A 1 200 ? 153.266 0.406 -25.642 1.00 30.37 179 SER A C 1
ATOM 1376 O O . SER A 1 200 ? 153.667 -0.673 -26.074 1.00 28.11 179 SER A O 1
ATOM 1379 N N . MET A 1 201 ? 153.255 0.704 -24.345 1.00 28.83 180 MET A N 1
ATOM 1380 C CA . MET A 1 201 ? 153.710 -0.254 -23.345 1.00 28.96 180 MET A CA 1
ATOM 1381 C C . MET A 1 201 ? 152.864 -1.513 -23.378 1.00 29.74 180 MET A C 1
ATOM 1382 O O . MET A 1 201 ? 153.392 -2.621 -23.317 1.00 29.86 180 MET A O 1
ATOM 1387 N N . MET A 1 202 ? 151.548 -1.336 -23.463 1.00 27.64 181 MET A N 1
ATOM 1388 C CA . MET A 1 202 ? 150.625 -2.470 -23.476 1.00 28.78 181 MET A CA 1
ATOM 1389 C C . MET A 1 202 ? 150.935 -3.369 -24.664 1.00 30.18 181 MET A C 1
ATOM 1390 O O . MET A 1 202 ? 150.852 -4.598 -24.575 1.00 30.37 181 MET A O 1
ATOM 1395 N N . ASN A 1 203 ? 151.304 -2.750 -25.782 1.00 28.92 182 ASN A N 1
ATOM 1396 C CA . ASN A 1 203 ? 151.696 -3.511 -26.964 1.00 27.54 182 ASN A CA 1
ATOM 1397 C C . ASN A 1 203 ? 152.998 -4.279 -26.773 1.00 25.12 182 ASN A C 1
ATOM 1398 O O . ASN A 1 203 ? 153.083 -5.461 -27.098 1.00 30.75 182 ASN A O 1
ATOM 1403 N N . ALA A 1 204 ? 154.017 -3.592 -26.264 1.00 26.12 183 ALA A N 1
ATOM 1404 C CA . ALA A 1 204 ? 155.291 -4.237 -25.953 1.00 30.80 183 ALA A CA 1
ATOM 1405 C C . ALA A 1 204 ? 155.066 -5.443 -25.036 1.00 28.18 183 ALA A C 1
ATOM 1406 O O . ALA A 1 204 ? 155.594 -6.532 -25.268 1.00 29.98 183 ALA A O 1
ATOM 1408 N N . PHE A 1 205 ? 154.291 -5.217 -23.981 1.00 29.01 184 PHE A N 1
ATOM 1409 C CA . PHE A 1 205 ? 153.913 -6.244 -23.005 1.00 27.72 184 PHE A CA 1
ATOM 1410 C C . PHE A 1 205 ? 153.260 -7.445 -23.696 1.00 29.37 184 PHE A C 1
ATOM 1411 O O . PHE A 1 205 ? 153.667 -8.593 -23.498 1.00 29.74 184 PHE A O 1
ATOM 1419 N N . SER A 1 206 ? 152.247 -7.166 -24.512 1.00 28.43 185 SER A N 1
ATOM 1420 C CA . SER A 1 206 ? 151.501 -8.200 -25.221 1.00 25.33 185 SER A CA 1
ATOM 1421 C C . SER A 1 206 ? 152.398 -9.036 -26.122 1.00 28.91 185 SER A C 1
ATOM 1422 O O . SER A 1 206 ? 152.246 -10.256 -26.209 1.00 29.33 185 SER A O 1
ATOM 1425 N N . GLU A 1 207 ? 153.326 -8.379 -26.808 1.00 24.76 186 GLU A N 1
ATOM 1426 C CA . GLU A 1 207 ? 154.224 -9.092 -27.710 1.00 27.86 186 GLU A CA 1
ATOM 1427 C C . GLU A 1 207 ? 155.083 -10.099 -26.939 1.00 29.28 186 GLU A C 1
ATOM 1428 O O . GLU A 1 207 ? 155.271 -11.226 -27.385 1.00 28.95 186 GLU A O 1
ATOM 1434 N N . GLY A 1 208 ? 155.577 -9.694 -25.771 1.00 27.99 187 GLY A N 1
ATOM 1435 C CA . GLY A 1 208 ? 156.379 -10.576 -24.932 1.00 31.12 187 GLY A CA 1
ATOM 1436 C C . GLY A 1 208 ? 155.586 -11.749 -24.382 1.00 30.21 187 GLY A C 1
ATOM 1437 O O . GLY A 1 208 ? 156.056 -12.891 -24.381 1.00 28.12 187 GLY A O 1
ATOM 1438 N N . LEU A 1 209 ? 154.375 -11.473 -23.912 1.00 25.86 188 LEU A N 1
ATOM 1439 C CA . LEU A 1 209 ? 153.516 -12.523 -23.376 1.00 31.13 188 LEU A CA 1
ATOM 1440 C C . LEU A 1 209 ? 153.229 -13.575 -24.437 1.00 33.73 188 LEU A C 1
ATOM 1441 O O . LEU A 1 209 ? 153.265 -14.770 -24.158 1.00 30.95 188 LEU A O 1
ATOM 1446 N N . VAL A 1 210 ? 152.950 -13.129 -25.658 1.00 35.67 189 VAL A N 1
ATOM 1447 C CA . VAL A 1 210 ? 152.670 -14.064 -26.742 1.00 30.84 189 VAL A CA 1
ATOM 1448 C C . VAL A 1 210 ? 153.924 -14.813 -27.175 1.00 32.09 189 VAL A C 1
ATOM 1449 O O . VAL A 1 210 ? 153.875 -16.013 -27.454 1.00 34.57 189 VAL A O 1
ATOM 1453 N N . LEU A 1 211 ? 155.053 -14.113 -27.230 1.00 26.86 190 LEU A N 1
ATOM 1454 C CA . LEU A 1 211 ? 156.298 -14.761 -27.632 1.00 27.45 190 LEU A CA 1
ATOM 1455 C C . LEU A 1 211 ? 156.691 -15.841 -26.625 1.00 36.43 190 LEU A C 1
ATOM 1456 O O . LEU A 1 211 ? 157.181 -16.905 -27.004 1.00 32.19 190 LEU A O 1
ATOM 1461 N N . ALA A 1 212 ? 156.481 -15.567 -25.342 1.00 30.70 191 ALA A N 1
ATOM 1462 C CA . ALA A 1 212 ? 156.763 -16.565 -24.318 1.00 32.82 191 ALA A CA 1
ATOM 1463 C C . ALA A 1 212 ? 155.937 -17.812 -24.595 1.00 32.05 191 ALA A C 1
ATOM 1464 O O . ALA A 1 212 ? 156.470 -18.918 -24.682 1.00 35.34 191 ALA A O 1
ATOM 1466 N N . ASP A 1 213 ? 154.632 -17.619 -24.752 1.00 30.31 192 ASP A N 1
ATOM 1467 C CA . ASP A 1 213 ? 153.711 -18.728 -24.968 1.00 38.23 192 ASP A CA 1
ATOM 1468 C C . ASP A 1 213 ? 154.054 -19.542 -26.216 1.00 41.58 192 ASP A C 1
ATOM 1469 O O . ASP A 1 213 ? 154.097 -20.772 -26.170 1.00 38.62 192 ASP A O 1
ATOM 1474 N N . LYS A 1 214 ? 154.298 -18.852 -27.326 1.00 36.30 193 LYS A N 1
ATOM 1475 C CA . LYS A 1 214 ? 154.626 -19.515 -28.591 1.00 40.00 193 LYS A CA 1
ATOM 1476 C C . LYS A 1 214 ? 155.993 -20.203 -28.583 1.00 40.66 193 LYS A C 1
ATOM 1477 O O . LYS A 1 214 ? 156.242 -21.101 -29.376 1.00 46.08 193 LYS A O 1
ATOM 1483 N N . SER A 1 215 ? 156.878 -19.775 -27.689 1.00 35.63 194 SER A N 1
ATOM 1484 C CA . SER A 1 215 ? 158.224 -20.333 -27.623 1.00 33.68 194 SER A CA 1
ATOM 1485 C C . SER A 1 215 ? 158.335 -21.503 -26.645 1.00 38.26 194 SER A C 1
ATOM 1486 O O . SER A 1 215 ? 159.429 -21.996 -26.387 1.00 40.87 194 SER A O 1
ATOM 1489 N N . GLY A 1 216 ? 157.206 -21.936 -26.094 1.00 38.77 195 GLY A N 1
ATOM 1490 C CA . GLY A 1 216 ? 157.196 -23.074 -25.189 1.00 37.09 195 GLY A CA 1
ATOM 1491 C C . GLY A 1 216 ? 157.458 -22.719 -23.733 1.00 43.09 195 GLY A C 1
ATOM 1492 O O . GLY A 1 216 ? 157.819 -23.586 -22.937 1.00 39.43 195 GLY A O 1
ATOM 1493 N N . LEU A 1 217 ? 157.272 -21.451 -23.379 1.00 36.20 196 LEU A N 1
ATOM 1494 C CA . LEU A 1 217 ? 157.497 -20.997 -22.009 1.00 37.10 196 LEU A CA 1
ATOM 1495 C C . LEU A 1 217 ? 156.175 -20.685 -21.309 1.00 43.13 196 LEU A C 1
ATOM 1496 O O . LEU A 1 217 ? 155.110 -20.710 -21.924 1.00 39.89 196 LEU A O 1
ATOM 1501 N N . SER A 1 218 ? 156.248 -20.389 -20.017 1.00 37.20 197 SER A N 1
ATOM 1502 C CA . SER A 1 218 ? 155.070 -19.957 -19.283 1.00 40.57 197 SER A CA 1
ATOM 1503 C C . SER A 1 218 ? 154.959 -18.432 -19.273 1.00 37.96 197 SER A C 1
ATOM 1504 O O . SER A 1 218 ? 1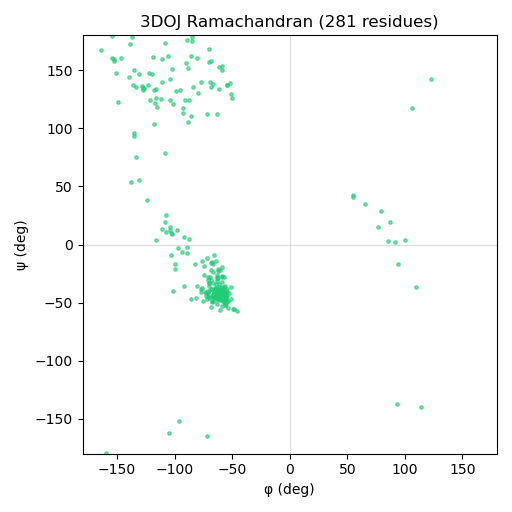55.835 -17.737 -18.751 1.00 35.77 197 SER A O 1
ATOM 1507 N N . SER A 1 219 ? 153.884 -17.914 -19.859 1.00 32.99 198 SER A N 1
ATOM 1508 C CA A SER A 1 219 ? 153.605 -16.482 -19.823 0.50 33.44 198 SER A CA 1
ATOM 1509 C CA B SER A 1 219 ? 153.619 -16.482 -19.822 0.50 33.43 198 SER A CA 1
ATOM 1510 C C . SER A 1 219 ? 153.348 -16.021 -18.388 1.00 35.49 198 SER A C 1
ATOM 1511 O O . SER A 1 219 ? 153.507 -14.843 -18.064 1.00 37.04 198 SER A O 1
ATOM 1516 N N . ASP A 1 220 ? 152.943 -16.953 -17.531 1.00 35.77 199 ASP A N 1
ATOM 1517 C CA . ASP A 1 220 ? 152.710 -16.637 -16.121 1.00 39.42 199 ASP A CA 1
ATOM 1518 C C . ASP A 1 220 ? 154.040 -16.416 -15.403 1.00 39.87 199 ASP A C 1
ATOM 1519 O O . ASP A 1 220 ? 154.186 -15.499 -14.587 1.00 35.88 199 ASP A O 1
ATOM 1524 N N . THR A 1 221 ? 155.013 -17.263 -15.714 1.00 32.45 200 THR A N 1
ATOM 1525 C CA . THR A 1 221 ? 156.350 -17.100 -15.163 1.00 34.92 200 THR A CA 1
ATOM 1526 C C . THR A 1 221 ? 156.982 -15.813 -15.684 1.00 34.90 200 THR A C 1
ATOM 1527 O O . THR A 1 221 ? 157.627 -15.080 -14.934 1.00 32.28 200 THR A O 1
ATOM 1531 N N . LEU A 1 222 ? 156.792 -15.529 -16.967 1.00 33.77 201 LEU A N 1
ATOM 1532 C CA . LEU A 1 222 ? 157.307 -14.285 -17.522 1.00 32.88 201 LEU A CA 1
ATOM 1533 C C . LEU A 1 222 ? 156.769 -13.128 -16.695 1.00 33.14 201 LEU A C 1
ATOM 1534 O O . LEU A 1 222 ? 157.497 -12.202 -16.343 1.00 34.05 201 LEU A O 1
ATOM 1539 N N . LEU A 1 223 ? 155.480 -13.193 -16.387 1.00 34.30 202 LEU A N 1
ATOM 1540 C CA . LEU A 1 223 ? 154.822 -12.144 -15.626 1.00 34.44 202 LEU A CA 1
ATOM 1541 C C . LEU A 1 223 ? 155.445 -11.987 -14.239 1.00 39.92 202 LEU A C 1
ATOM 1542 O O . LEU A 1 223 ? 155.666 -10.866 -13.773 1.00 34.84 202 LEU A O 1
ATOM 1547 N N . ASP A 1 224 ? 155.723 -13.110 -13.578 1.00 37.69 203 ASP A N 1
ATOM 1548 C CA . ASP A 1 224 ? 156.368 -13.073 -12.264 1.00 40.87 203 ASP A CA 1
ATOM 1549 C C . ASP A 1 224 ? 157.727 -12.398 -12.369 1.00 37.12 203 ASP A C 1
ATOM 1550 O O . ASP A 1 224 ? 158.095 -11.586 -11.528 1.00 35.22 203 ASP A O 1
ATOM 1555 N N . ILE A 1 225 ? 158.474 -12.748 -13.411 1.00 31.02 204 ILE A N 1
ATOM 1556 C CA . ILE A 1 225 ? 159.794 -12.174 -13.630 1.00 30.88 204 ILE A CA 1
ATOM 1557 C C . ILE A 1 225 ? 159.715 -10.664 -13.854 1.00 35.59 204 ILE A C 1
ATOM 1558 O O . ILE A 1 225 ? 160.502 -9.904 -13.293 1.00 34.85 204 ILE A O 1
ATOM 1563 N N . LEU A 1 226 ? 158.766 -10.233 -14.677 1.00 31.55 205 LEU A N 1
ATOM 1564 C CA . LEU A 1 226 ? 158.603 -8.810 -14.960 1.00 33.94 205 LEU A CA 1
ATOM 1565 C C . LEU A 1 226 ? 158.236 -8.052 -13.691 1.00 37.13 205 LEU A C 1
ATOM 1566 O O . LEU A 1 226 ? 158.708 -6.942 -13.461 1.00 33.19 205 LEU A O 1
ATOM 1571 N N . ASP A 1 227 ? 157.405 -8.667 -12.859 1.00 31.56 206 ASP A N 1
ATOM 1572 C CA . ASP A 1 227 ? 156.913 -8.008 -11.654 1.00 33.73 206 ASP A CA 1
ATOM 1573 C C . ASP A 1 227 ? 157.996 -7.873 -10.580 1.00 37.93 206 ASP A C 1
ATOM 1574 O O . ASP A 1 227 ? 157.817 -7.154 -9.597 1.00 36.76 206 ASP A O 1
ATOM 1579 N N . LEU A 1 228 ? 159.119 -8.556 -10.771 1.00 37.98 207 LEU A N 1
ATOM 1580 C CA . LEU A 1 228 ? 160.210 -8.503 -9.800 1.00 41.86 207 LEU A CA 1
ATOM 1581 C C . LEU A 1 228 ? 161.330 -7.542 -10.202 1.00 41.75 207 LEU A C 1
ATOM 1582 O O . LEU A 1 228 ? 162.151 -7.157 -9.366 1.00 41.68 207 LEU A O 1
ATOM 1587 N N . GLY A 1 229 ? 161.361 -7.157 -11.474 1.00 34.91 208 GLY A N 1
ATOM 1588 C CA . GLY A 1 229 ? 162.487 -6.411 -12.014 1.00 33.09 208 GLY A CA 1
ATOM 1589 C C . GLY A 1 229 ? 162.283 -4.928 -12.257 1.00 37.96 208 GLY A C 1
ATOM 1590 O O . GLY A 1 229 ? 161.359 -4.313 -11.724 1.00 35.22 208 GLY A O 1
ATOM 1591 N N . ALA A 1 230 ? 163.159 -4.352 -13.076 1.00 34.21 209 ALA A N 1
ATOM 1592 C CA . ALA A 1 230 ? 163.192 -2.906 -13.280 1.00 39.53 209 ALA A CA 1
ATOM 1593 C C . ALA A 1 230 ? 161.973 -2.348 -14.018 1.00 34.24 209 ALA A C 1
ATOM 1594 O O . ALA A 1 230 ? 161.731 -1.142 -13.998 1.00 39.08 209 ALA A O 1
ATOM 1596 N N . MET A 1 231 ? 161.204 -3.219 -14.665 1.00 28.04 210 MET A N 1
ATOM 1597 C CA . MET A 1 231 ? 160.040 -2.763 -15.420 1.00 27.76 210 MET A CA 1
ATOM 1598 C C . MET A 1 231 ? 158.747 -2.899 -14.628 1.00 33.20 210 MET A C 1
ATOM 1599 O O . MET A 1 231 ? 157.682 -2.504 -15.100 1.00 33.13 210 MET A O 1
ATOM 1604 N N . THR A 1 232 ? 158.835 -3.456 -13.425 1.00 33.67 211 THR A N 1
ATOM 1605 C CA . THR A 1 232 ? 157.633 -3.709 -12.639 1.00 31.46 211 THR A CA 1
ATOM 1606 C C . THR A 1 232 ? 156.751 -2.466 -12.527 1.00 30.43 211 THR A C 1
ATOM 1607 O O . THR A 1 232 ? 157.219 -1.379 -12.187 1.00 34.87 211 THR A O 1
ATOM 1611 N N . ASN A 1 233 ? 155.468 -2.635 -12.822 1.00 28.75 212 ASN A N 1
ATOM 1612 C CA . ASN A 1 233 ? 154.522 -1.540 -12.717 1.00 32.66 212 ASN A CA 1
ATOM 1613 C C . ASN A 1 233 ? 153.122 -2.074 -12.438 1.00 33.80 212 ASN A C 1
ATOM 1614 O O . ASN A 1 233 ? 152.833 -3.238 -12.713 1.00 29.55 212 ASN A O 1
ATOM 1619 N N . PRO A 1 234 ? 152.254 -1.228 -11.873 1.00 31.10 213 PRO A N 1
ATOM 1620 C CA . PRO A 1 234 ? 150.874 -1.619 -11.563 1.00 39.86 213 PRO A CA 1
ATOM 1621 C C . PRO A 1 234 ? 150.088 -2.130 -12.776 1.00 37.85 213 PRO A C 1
ATOM 1622 O O . PRO A 1 234 ? 149.272 -3.036 -12.622 1.00 32.03 213 PRO A O 1
ATOM 1626 N N . MET A 1 235 ? 150.320 -1.569 -13.958 1.00 35.15 214 MET A N 1
ATOM 1627 C CA . MET A 1 235 ? 149.587 -2.022 -15.140 1.00 28.83 214 MET A CA 1
ATOM 1628 C C . MET A 1 235 ? 149.894 -3.482 -15.478 1.00 29.22 214 MET A C 1
ATOM 1629 O O . MET A 1 235 ? 148.978 -4.276 -15.679 1.00 33.14 214 MET A O 1
ATOM 1634 N N . PHE A 1 236 ? 151.179 -3.828 -15.560 1.00 26.50 215 PHE A N 1
ATOM 1635 C CA . PHE A 1 236 ? 151.580 -5.216 -15.801 1.00 32.93 215 PHE A CA 1
ATOM 1636 C C . PHE A 1 236 ? 150.974 -6.120 -14.727 1.00 34.61 215 PHE A C 1
ATOM 1637 O O . PHE A 1 236 ? 150.352 -7.139 -15.037 1.00 34.66 215 PHE A O 1
ATOM 1645 N N . LYS A 1 237 ? 151.155 -5.736 -13.466 1.00 34.70 216 LYS A N 1
ATOM 1646 C CA . LYS A 1 237 ? 150.634 -6.504 -12.334 1.00 39.20 216 LYS A CA 1
ATOM 1647 C C . LYS A 1 237 ? 149.130 -6.739 -12.444 1.00 42.03 216 LYS A C 1
ATOM 1648 O O . LYS A 1 237 ? 148.651 -7.851 -12.242 1.00 39.07 216 LYS A O 1
ATOM 1654 N N . GLY A 1 238 ? 148.392 -5.679 -12.758 1.00 38.94 217 GLY A N 1
ATOM 1655 C CA . GLY A 1 238 ? 146.941 -5.720 -12.736 1.00 39.07 217 GLY A CA 1
ATOM 1656 C C . GLY A 1 238 ? 146.306 -6.343 -13.962 1.00 40.25 217 GLY A C 1
ATOM 1657 O O . GLY A 1 238 ? 145.287 -7.018 -13.850 1.00 40.96 217 GLY A O 1
ATOM 1658 N N . LYS A 1 239 ? 146.908 -6.121 -15.129 1.00 35.11 218 LYS A N 1
ATOM 1659 C CA . LYS A 1 239 ? 146.346 -6.593 -16.391 1.00 31.15 218 LYS A CA 1
ATOM 1660 C C . LYS A 1 239 ? 146.882 -7.976 -16.764 1.00 34.18 218 LYS A C 1
ATOM 1661 O O . LYS A 1 239 ? 146.167 -8.800 -17.333 1.00 36.10 218 LYS A O 1
ATOM 1667 N N . GLY A 1 240 ? 148.149 -8.218 -16.443 1.00 33.15 219 GLY A N 1
ATOM 1668 C CA . GLY A 1 240 ? 148.824 -9.447 -16.824 1.00 34.92 219 GLY A CA 1
ATOM 1669 C C . GLY A 1 240 ? 148.050 -10.733 -16.586 1.00 39.03 219 GLY A C 1
ATOM 1670 O O . GLY A 1 240 ? 147.834 -11.506 -17.523 1.00 38.44 219 GLY A O 1
ATOM 1671 N N . PRO A 1 241 ? 147.643 -10.986 -15.330 1.00 33.97 220 PRO A N 1
ATOM 1672 C CA . PRO A 1 241 ? 146.956 -12.245 -15.019 1.00 37.93 220 PRO A CA 1
ATOM 1673 C C . PRO A 1 241 ? 145.666 -12.415 -15.819 1.00 40.03 220 PRO A C 1
ATOM 1674 O O . PRO A 1 241 ? 145.363 -13.521 -16.264 1.00 37.93 220 PRO A O 1
ATOM 1678 N N . SER A 1 242 ? 144.914 -11.334 -15.997 1.00 40.17 221 SER A N 1
ATOM 1679 C CA . SER A 1 242 ? 143.686 -11.395 -16.782 1.00 40.72 221 SER A CA 1
ATOM 1680 C C . SER A 1 242 ? 143.984 -11.675 -18.252 1.00 37.68 221 SER A C 1
ATOM 1681 O O . SER A 1 242 ? 143.330 -12.511 -18.879 1.00 39.54 221 SER A O 1
ATOM 1684 N N . MET A 1 243 ? 144.971 -10.971 -18.798 1.00 32.78 222 MET A N 1
ATOM 1685 C CA . MET A 1 243 ? 145.366 -11.178 -20.186 1.00 36.28 222 MET A CA 1
ATOM 1686 C C . MET A 1 243 ? 145.751 -12.637 -20.434 1.00 38.10 222 MET A C 1
ATOM 1687 O O . MET A 1 243 ? 145.384 -13.218 -21.451 1.00 37.30 222 MET A O 1
ATOM 1692 N N . ASN A 1 244 ? 146.482 -13.230 -19.495 1.00 35.78 223 ASN A N 1
ATOM 1693 C CA . ASN A 1 244 ? 146.915 -14.617 -19.636 1.00 38.76 223 ASN A CA 1
ATOM 1694 C C . ASN A 1 244 ? 145.748 -15.600 -19.596 1.00 46.03 223 ASN A C 1
ATOM 1695 O O . ASN A 1 244 ? 145.887 -16.751 -19.998 1.00 46.79 223 ASN A O 1
ATOM 1700 N N . LYS A 1 245 ? 144.599 -15.135 -19.110 1.00 46.07 224 LYS A N 1
ATOM 1701 C CA . LYS A 1 245 ? 143.376 -15.935 -19.113 1.00 42.00 224 LYS A CA 1
ATOM 1702 C C . LYS A 1 245 ? 142.438 -15.491 -20.225 1.00 43.33 224 LYS A C 1
ATOM 1703 O O . LYS A 1 245 ? 141.282 -15.911 -20.267 1.00 46.53 224 LYS A O 1
ATOM 1709 N N . SER A 1 246 ? 142.930 -14.633 -21.116 1.00 41.01 225 SER A N 1
ATOM 1710 C CA . SER A 1 246 ? 142.109 -14.097 -22.200 1.00 41.84 225 SER A CA 1
ATOM 1711 C C . SER A 1 246 ? 140.840 -13.434 -21.672 1.00 46.52 225 SER A C 1
ATOM 1712 O O . SER A 1 246 ? 139.765 -13.586 -22.250 1.00 44.16 225 SER A O 1
ATOM 1715 N N . SER A 1 247 ? 140.974 -12.700 -20.572 1.00 43.01 226 SER A N 1
ATOM 1716 C CA . SER A 1 247 ? 139.847 -12.013 -19.954 1.00 40.07 226 SER A CA 1
ATOM 1717 C C . SER A 1 247 ? 140.085 -10.503 -19.991 1.00 38.61 226 SER A C 1
ATOM 1718 O O . SER A 1 247 ? 141.084 -10.009 -19.464 1.00 41.67 226 SER A O 1
ATOM 1721 N N . TYR A 1 248 ? 139.169 -9.774 -20.619 1.00 34.27 227 TYR A N 1
ATOM 1722 C CA . TYR A 1 248 ? 139.366 -8.349 -20.862 1.00 36.46 227 TYR A CA 1
ATOM 1723 C C . TYR A 1 248 ? 138.166 -7.496 -20.456 1.00 35.87 227 TYR A C 1
ATOM 1724 O O . TYR A 1 248 ? 137.649 -6.735 -21.268 1.00 37.41 227 TYR A O 1
ATOM 1733 N N . PRO A 1 249 ? 137.727 -7.607 -19.197 1.00 41.68 228 PRO A N 1
ATOM 1734 C CA . PRO A 1 249 ? 136.618 -6.741 -18.782 1.00 43.31 228 PRO A CA 1
ATOM 1735 C C . PRO A 1 249 ? 137.045 -5.282 -18.895 1.00 42.28 228 PRO A C 1
ATOM 1736 O O . PRO A 1 249 ? 138.144 -4.934 -18.469 1.00 46.08 228 PRO A O 1
ATOM 1740 N N . PRO A 1 250 ? 136.193 -4.438 -19.487 1.00 44.58 229 PRO A N 1
ATOM 1741 C CA . PRO A 1 250 ? 136.589 -3.064 -19.826 1.00 41.08 229 PRO A CA 1
ATOM 1742 C C . PRO A 1 250 ? 136.744 -2.144 -18.613 1.00 46.13 229 PRO A C 1
ATOM 1743 O O . PRO A 1 250 ? 135.768 -1.833 -17.935 1.00 49.11 229 PRO A O 1
ATOM 1747 N N . ALA A 1 251 ? 137.976 -1.731 -18.341 1.00 43.35 230 ALA A N 1
ATOM 1748 C CA . ALA A 1 251 ? 138.231 -0.655 -17.395 1.00 41.28 230 ALA A CA 1
ATOM 1749 C C . ALA A 1 251 ? 138.513 0.593 -18.225 1.00 45.35 230 ALA A C 1
ATOM 1750 O O 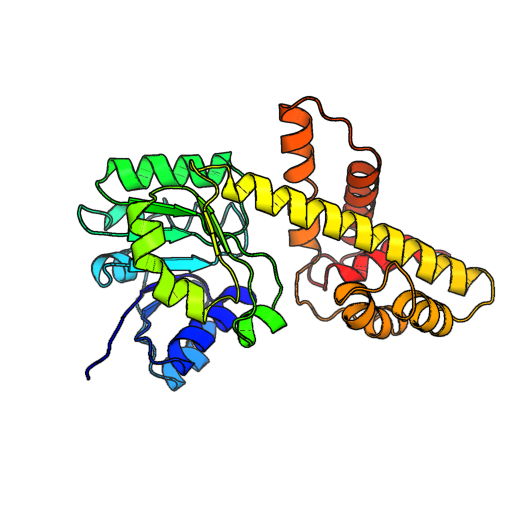. ALA A 1 251 ? 138.065 1.693 -17.903 1.00 44.51 230 ALA A O 1
ATOM 1752 N N . PHE A 1 252 ? 139.253 0.390 -19.309 1.00 43.86 231 PHE A N 1
ATOM 1753 C CA . PHE A 1 252 ? 139.548 1.433 -20.280 1.00 40.19 231 PHE A CA 1
ATOM 1754 C C . PHE A 1 252 ? 139.354 0.837 -21.665 1.00 33.46 231 PHE A C 1
ATOM 1755 O O . PHE A 1 252 ? 140.251 0.177 -22.188 1.00 36.98 231 PHE A O 1
ATOM 1763 N N . PRO A 1 253 ? 138.168 1.048 -22.256 1.00 33.71 232 PRO A N 1
ATOM 1764 C CA . PRO A 1 253 ? 137.802 0.410 -23.524 1.00 33.89 232 PRO A CA 1
ATOM 1765 C C . PRO A 1 253 ? 138.859 0.610 -24.604 1.00 37.78 232 PRO A C 1
ATOM 1766 O O . PRO A 1 253 ? 139.430 1.695 -24.740 1.00 36.62 232 PRO A O 1
ATOM 1770 N N . LEU A 1 254 ? 139.112 -0.452 -25.357 1.00 33.59 233 LEU A N 1
ATOM 1771 C CA . LEU A 1 254 ? 140.147 -0.456 -26.379 1.00 31.88 233 LEU A CA 1
ATOM 1772 C C . LEU A 1 254 ? 139.924 0.619 -27.441 1.00 29.49 233 LEU A C 1
ATOM 1773 O O . LEU A 1 254 ? 140.886 1.223 -27.924 1.00 34.28 233 LEU A O 1
ATOM 1778 N N . LYS A 1 255 ? 138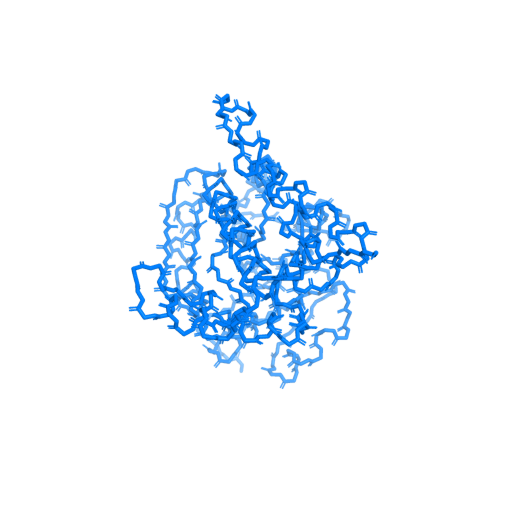.664 0.857 -27.806 1.00 32.28 234 LYS A N 1
ATOM 1779 C CA . LYS A 1 255 ? 138.349 1.847 -28.837 1.00 34.93 234 LYS A CA 1
ATOM 1780 C C . LYS A 1 255 ? 138.765 3.245 -28.387 1.00 34.30 234 LYS A C 1
ATOM 1781 O O . LYS A 1 255 ? 139.137 4.078 -29.206 1.00 29.76 234 LYS A O 1
ATOM 1787 N N . HIS A 1 256 ? 138.718 3.500 -27.082 1.00 26.87 235 HIS A N 1
ATOM 1788 C CA . HIS A 1 256 ? 139.103 4.811 -26.575 1.00 29.30 235 HIS A CA 1
ATOM 1789 C C . HIS A 1 256 ? 140.623 4.963 -26.552 1.00 36.35 235 HIS A C 1
ATOM 1790 O O . HIS A 1 256 ? 141.153 6.021 -26.899 1.00 33.41 235 HIS A O 1
ATOM 1797 N N . GLN A 1 257 ? 141.315 3.897 -26.156 1.00 33.66 236 GLN A N 1
ATOM 1798 C CA . GLN A 1 257 ? 142.774 3.875 -26.163 1.00 37.49 236 GLN A CA 1
ATOM 1799 C C . GLN A 1 257 ? 143.304 4.097 -27.579 1.00 31.35 236 GLN A C 1
ATOM 1800 O O . GLN A 1 257 ? 144.260 4.845 -27.780 1.00 32.10 236 GLN A O 1
ATOM 1806 N N . GLN A 1 258 ? 142.666 3.459 -28.556 1.00 28.64 237 GLN A N 1
ATOM 1807 C CA . GLN A 1 258 ? 143.090 3.572 -29.951 1.00 33.75 237 GLN A CA 1
ATOM 1808 C C . GLN A 1 258 ? 142.886 4.996 -30.460 1.00 34.11 237 GLN A C 1
ATOM 1809 O O . GLN A 1 258 ? 143.769 5.572 -31.095 1.00 32.51 237 GLN A O 1
ATOM 1815 N N . LYS A 1 259 ? 141.723 5.568 -30.167 1.00 28.31 238 LYS A N 1
ATOM 1816 C CA . LYS A 1 259 ? 141.468 6.958 -30.504 1.00 34.54 238 LYS A CA 1
ATOM 1817 C C . LYS A 1 259 ? 142.532 7.867 -29.881 1.00 33.77 238 LYS A C 1
ATOM 1818 O O . LYS A 1 259 ? 143.015 8.799 -30.524 1.00 32.61 238 LYS A O 1
ATOM 1824 N N . ASP A 1 260 ? 142.903 7.588 -28.633 1.00 29.73 239 ASP A N 1
ATOM 1825 C CA . ASP A 1 260 ? 143.922 8.384 -27.959 1.00 27.16 239 ASP A CA 1
ATOM 1826 C C . ASP A 1 260 ? 145.281 8.266 -28.651 1.00 29.03 239 ASP A C 1
ATOM 1827 O O . ASP A 1 260 ? 146.018 9.248 -28.735 1.00 30.34 239 ASP A O 1
ATOM 1832 N N . MET A 1 261 ? 145.617 7.069 -29.133 1.00 27.22 240 MET A N 1
ATOM 1833 C CA . MET A 1 261 ? 146.864 6.870 -29.869 1.00 29.65 240 MET A CA 1
ATOM 1834 C C . MET A 1 261 ? 146.847 7.759 -31.098 1.00 26.88 240 MET A C 1
ATOM 1835 O O . MET A 1 261 ? 147.835 8.432 -31.409 1.00 27.40 240 MET A O 1
ATOM 1840 N N . ARG A 1 262 ? 145.715 7.764 -31.797 1.00 29.04 241 ARG A N 1
ATOM 1841 C CA A ARG A 1 262 ? 145.559 8.602 -32.980 0.50 33.71 241 ARG A CA 1
ATOM 1842 C CA B ARG A 1 262 ? 145.568 8.603 -32.983 0.50 33.69 241 ARG A CA 1
ATOM 1843 C C . ARG A 1 262 ? 145.773 10.071 -32.628 1.00 34.71 241 ARG A C 1
ATOM 1844 O O . ARG A 1 262 ? 146.494 10.789 -33.318 1.00 28.01 241 ARG A O 1
ATOM 1859 N N . LEU A 1 263 ? 145.148 10.517 -31.544 1.00 31.66 242 LEU A N 1
ATOM 1860 C CA . LEU A 1 263 ? 145.268 11.918 -31.154 1.00 25.40 242 LEU A CA 1
ATOM 1861 C C . LEU A 1 263 ? 146.701 12.279 -30.768 1.00 26.87 242 LEU A C 1
ATOM 1862 O O . LEU A 1 263 ? 147.182 13.359 -31.102 1.00 28.11 242 LEU A O 1
ATOM 1867 N N . ALA A 1 264 ? 147.386 11.367 -30.078 1.00 25.07 243 ALA A N 1
ATOM 1868 C CA . ALA A 1 264 ? 148.788 11.575 -29.735 1.00 28.23 243 ALA A CA 1
ATOM 1869 C C . ALA A 1 264 ? 149.643 11.684 -30.997 1.00 26.28 243 ALA A C 1
ATOM 1870 O O . ALA A 1 264 ? 150.546 12.518 -31.084 1.00 26.76 243 ALA A O 1
ATOM 1872 N N . LEU A 1 265 ? 149.364 10.822 -31.968 1.00 24.76 244 LEU A N 1
ATOM 1873 C CA . LEU A 1 265 ? 150.128 10.818 -33.215 1.00 28.95 244 LEU A CA 1
ATOM 1874 C C . LEU A 1 265 ? 149.859 12.089 -34.023 1.00 27.76 244 LEU A C 1
ATOM 1875 O O . LEU A 1 265 ? 150.728 12.571 -34.747 1.00 31.44 244 LEU A O 1
ATOM 1880 N N . ALA A 1 266 ? 148.657 12.640 -33.885 1.00 24.85 245 ALA A N 1
ATOM 1881 C CA . ALA A 1 266 ? 148.341 13.914 -34.521 1.00 28.48 245 ALA A CA 1
ATOM 1882 C C . ALA A 1 266 ? 149.118 15.064 -33.877 1.00 32.96 245 ALA A C 1
ATOM 1883 O O . ALA A 1 266 ? 149.570 15.973 -34.570 1.00 26.39 245 ALA A O 1
ATOM 1885 N N . LEU A 1 267 ? 149.277 15.023 -32.556 1.00 25.46 246 LEU A N 1
ATOM 1886 C CA . LEU A 1 267 ? 150.145 15.983 -31.874 1.00 25.74 246 LEU A CA 1
ATOM 1887 C C . LEU A 1 267 ? 151.583 15.825 -32.360 1.00 27.80 246 LEU A C 1
ATOM 1888 O O . LEU A 1 267 ? 152.299 16.807 -32.548 1.00 34.81 246 LEU A O 1
ATOM 1893 N N . GLY A 1 268 ? 152.007 14.581 -32.551 1.00 25.43 247 GLY A N 1
ATOM 1894 C CA . GLY A 1 268 ? 153.320 14.309 -33.120 1.00 26.43 247 GLY A CA 1
ATOM 1895 C C . GLY A 1 268 ? 153.416 14.896 -34.517 1.00 30.95 247 GLY A C 1
ATOM 1896 O O . GLY A 1 268 ? 154.398 15.545 -34.871 1.00 32.36 247 GLY A O 1
ATOM 1897 N N . ASP A 1 269 ? 152.377 14.673 -35.314 1.00 27.18 248 ASP A N 1
ATOM 1898 C CA . ASP A 1 269 ? 152.299 15.232 -36.662 1.00 29.71 248 ASP A CA 1
ATOM 1899 C C . ASP A 1 269 ? 152.466 16.753 -36.595 1.00 34.40 248 ASP A C 1
ATOM 1900 O O . ASP A 1 269 ? 153.275 17.346 -37.309 1.00 33.17 248 ASP A O 1
ATOM 1905 N N . GLU A 1 270 ? 151.699 17.376 -35.711 1.00 33.36 249 GLU A N 1
ATOM 1906 C CA . GLU A 1 270 ? 151.704 18.825 -35.567 1.00 36.15 249 GLU A CA 1
ATOM 1907 C C . GLU A 1 270 ? 153.100 19.371 -35.249 1.00 38.64 249 GLU A C 1
ATOM 1908 O O . GLU A 1 270 ? 153.483 20.435 -35.731 1.00 33.22 249 GLU A O 1
ATOM 1914 N N . ASN A 1 271 ? 153.862 18.633 -34.448 1.00 32.73 250 ASN A N 1
ATOM 1915 C CA . ASN A 1 271 ? 155.163 19.106 -33.989 1.00 32.78 250 ASN A CA 1
ATOM 1916 C C . ASN A 1 271 ? 156.335 18.434 -34.707 1.00 37.85 250 ASN A C 1
ATOM 1917 O O . ASN A 1 271 ? 157.490 18.558 -34.294 1.00 37.72 250 ASN A O 1
ATOM 1922 N N . ALA A 1 272 ? 156.022 17.730 -35.790 1.00 33.52 251 ALA A N 1
ATOM 1923 C CA . ALA A 1 272 ? 157.029 17.037 -36.588 1.00 32.88 251 ALA A CA 1
ATOM 1924 C C . ALA A 1 272 ? 157.889 16.085 -35.755 1.00 35.59 251 ALA A C 1
ATOM 1925 O O . ALA A 1 272 ? 159.109 16.023 -35.922 1.00 38.30 251 ALA A O 1
ATOM 1927 N N . VAL A 1 273 ? 157.247 15.341 -34.860 1.00 31.20 252 VAL A N 1
ATOM 1928 C CA . VAL A 1 273 ? 157.946 14.323 -34.081 1.00 30.51 252 VAL A CA 1
ATOM 1929 C C . VAL A 1 273 ? 157.614 12.948 -34.649 1.00 34.32 252 VAL A C 1
ATOM 1930 O O . VAL A 1 273 ? 156.447 12.580 -34.767 1.00 33.51 252 VAL A O 1
ATOM 1934 N N . SER A 1 274 ? 158.648 12.198 -35.012 1.00 25.74 253 SER A N 1
ATOM 1935 C CA . SER A 1 274 ? 158.473 10.871 -35.567 1.00 25.30 253 SER A CA 1
ATOM 1936 C C . SER A 1 274 ? 158.411 9.850 -34.433 1.00 29.69 253 SER A C 1
ATOM 1937 O O . SER A 1 274 ? 159.313 9.786 -33.602 1.00 31.76 253 SER A O 1
ATOM 1940 N N . MET A 1 275 ? 157.345 9.059 -34.390 1.00 25.49 254 MET A N 1
ATOM 1941 C CA . MET A 1 275 ? 157.155 8.111 -33.289 1.00 26.09 254 MET A CA 1
ATOM 1942 C C . MET A 1 275 ? 156.757 6.719 -33.788 1.00 27.17 254 MET A C 1
ATOM 1943 O O . MET A 1 275 ? 155.591 6.317 -33.685 1.00 27.12 254 MET A O 1
ATOM 1948 N N . PRO A 1 276 ? 157.731 5.972 -34.327 1.00 30.87 255 PRO A N 1
ATOM 1949 C CA . PRO A 1 276 ? 157.472 4.668 -34.954 1.00 28.57 255 PRO A CA 1
ATOM 1950 C C . PRO A 1 276 ? 156.837 3.652 -34.007 1.00 26.30 255 PRO A C 1
ATOM 1951 O O . PRO A 1 276 ? 156.016 2.850 -34.432 1.00 25.54 255 PRO A O 1
ATOM 1955 N N . VAL A 1 277 ? 157.223 3.662 -32.739 1.00 24.58 256 VAL A N 1
ATOM 1956 C CA . VAL A 1 277 ? 156.645 2.697 -31.814 1.00 22.65 256 VAL A CA 1
ATOM 1957 C C . VAL A 1 277 ? 155.166 3.001 -31.524 1.00 27.28 256 VAL A C 1
ATOM 1958 O O . VAL A 1 277 ? 154.327 2.101 -31.562 1.00 27.76 256 VAL A O 1
ATOM 1962 N N . ALA A 1 278 ? 154.840 4.262 -31.251 1.00 26.60 257 ALA A N 1
ATOM 1963 C CA . ALA A 1 278 ? 153.437 4.639 -31.076 1.00 26.26 257 ALA A CA 1
ATOM 1964 C C . ALA A 1 278 ? 152.635 4.328 -32.341 1.00 27.53 257 ALA A C 1
ATOM 1965 O O . ALA A 1 278 ? 151.520 3.811 -32.267 1.00 26.64 257 ALA A O 1
ATOM 1967 N N . ALA A 1 279 ? 153.210 4.631 -33.500 1.00 24.09 258 ALA A N 1
ATOM 1968 C CA . ALA A 1 279 ? 152.521 4.389 -34.767 1.00 24.98 258 ALA A CA 1
ATOM 1969 C C . ALA A 1 279 ? 152.233 2.906 -34.989 1.00 27.18 258 ALA A C 1
ATOM 1970 O O . ALA A 1 279 ? 151.145 2.544 -35.436 1.00 26.85 258 ALA A O 1
ATOM 1972 N N . ALA A 1 280 ? 153.202 2.048 -34.677 1.00 24.89 259 ALA A N 1
ATOM 1973 C CA . ALA A 1 280 ? 152.992 0.610 -34.809 1.00 25.10 259 ALA A CA 1
ATOM 1974 C C . ALA A 1 280 ? 151.934 0.116 -33.828 1.00 29.18 259 ALA A C 1
ATOM 1975 O O . ALA A 1 280 ? 151.086 -0.703 -34.182 1.00 27.33 259 ALA A O 1
ATOM 1977 N N . ALA A 1 281 ? 151.977 0.619 -32.595 1.00 29.55 260 ALA A N 1
ATOM 1978 C CA . ALA A 1 281 ? 150.997 0.231 -31.584 1.00 27.22 260 ALA A CA 1
ATOM 1979 C C . ALA A 1 281 ? 149.585 0.645 -31.994 1.00 24.34 260 ALA A C 1
ATOM 1980 O O . ALA A 1 281 ? 148.627 -0.108 -31.828 1.00 30.56 260 ALA A O 1
ATOM 1982 N N . ASN A 1 282 ? 149.462 1.862 -32.504 1.00 23.79 261 ASN A N 1
ATOM 1983 C CA . ASN A 1 282 ? 148.198 2.335 -33.046 1.00 23.71 261 ASN A CA 1
ATOM 1984 C C . ASN A 1 282 ? 147.590 1.361 -34.062 1.00 24.69 261 ASN A C 1
ATOM 1985 O O . ASN A 1 282 ? 146.396 1.053 -34.008 1.00 25.77 261 ASN A O 1
ATOM 1990 N N . GLU A 1 283 ? 148.408 0.886 -34.998 1.00 25.48 262 GLU A N 1
ATOM 1991 C CA . GLU A 1 283 ? 147.913 -0.015 -36.034 1.00 29.11 262 GLU A CA 1
ATOM 1992 C C . GLU A 1 283 ? 147.494 -1.356 -35.442 1.00 25.38 262 GLU A C 1
ATOM 1993 O O . GLU A 1 283 ? 146.557 -1.9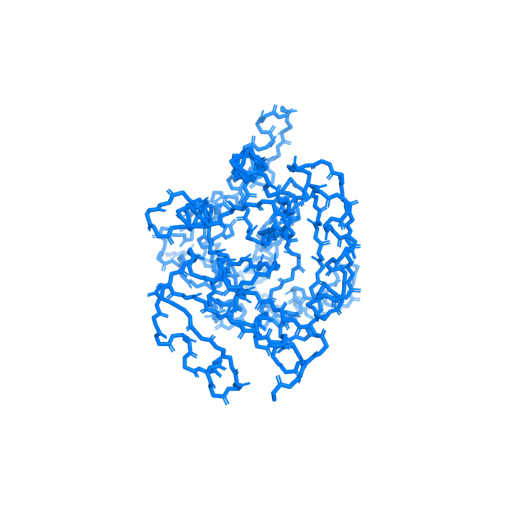84 -35.930 1.00 28.73 262 GLU A O 1
ATOM 1999 N N . ALA A 1 284 ? 148.185 -1.793 -34.392 1.00 27.28 263 ALA A N 1
ATOM 2000 C CA . ALA A 1 284 ? 147.804 -3.021 -33.699 1.00 23.31 263 ALA A CA 1
ATOM 2001 C C . ALA A 1 284 ? 146.436 -2.859 -33.035 1.00 26.56 263 ALA A C 1
ATOM 2002 O O . ALA A 1 284 ? 145.616 -3.776 -33.065 1.00 31.75 263 ALA A O 1
ATOM 2004 N N . PHE A 1 285 ? 146.184 -1.695 -32.441 1.00 27.17 264 PHE A N 1
ATOM 2005 C CA . PHE A 1 285 ? 144.870 -1.421 -31.857 1.00 27.62 264 PHE A CA 1
ATOM 2006 C C . PHE A 1 285 ? 143.776 -1.409 -32.931 1.00 31.36 264 PHE A C 1
ATOM 2007 O O . PHE A 1 285 ? 142.669 -1.879 -32.695 1.00 31.55 264 PHE A O 1
ATOM 2015 N N . LYS A 1 286 ? 144.086 -0.874 -34.108 1.00 29.04 265 LYS A N 1
ATOM 2016 C CA . LYS A 1 286 ? 143.136 -0.909 -35.221 1.00 26.68 265 LYS A CA 1
ATOM 2017 C C . LYS A 1 286 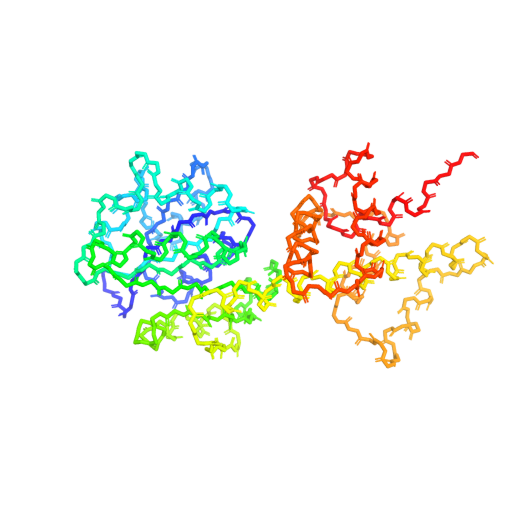? 142.793 -2.350 -35.588 1.00 26.98 265 LYS A C 1
ATOM 2018 O O . LYS A 1 286 ? 141.638 -2.676 -35.854 1.00 29.15 265 LYS A O 1
ATOM 2024 N N . LYS A 1 287 ? 143.806 -3.208 -35.615 1.00 26.17 266 LYS A N 1
ATOM 2025 C CA . LYS A 1 287 ? 143.590 -4.610 -35.936 1.00 29.98 266 LYS A CA 1
ATOM 2026 C C . LYS A 1 287 ? 142.695 -5.255 -34.881 1.00 35.45 266 LYS A C 1
ATOM 2027 O O . LYS A 1 287 ? 141.812 -6.048 -35.197 1.00 33.25 266 LYS A O 1
ATOM 2033 N N . ALA A 1 288 ? 142.918 -4.896 -33.623 1.00 35.25 267 ALA A N 1
ATOM 2034 C CA . ALA A 1 288 ? 142.090 -5.417 -32.539 1.00 34.34 267 ALA A CA 1
ATOM 2035 C C . ALA A 1 288 ? 140.637 -4.981 -32.714 1.00 35.25 267 ALA A C 1
ATOM 2036 O O . ALA A 1 288 ? 139.713 -5.770 -32.505 1.00 35.54 267 ALA A O 1
ATOM 2038 N N . ARG A 1 289 ? 140.431 -3.723 -33.096 1.00 31.37 268 ARG A N 1
ATOM 2039 C CA . ARG A 1 289 ? 139.081 -3.241 -33.378 1.00 34.61 268 ARG A CA 1
ATOM 2040 C C . ARG A 1 289 ? 138.441 -4.065 -34.488 1.00 38.10 268 ARG A C 1
ATOM 2041 O O . ARG A 1 289 ? 137.255 -4.381 -34.427 1.00 39.42 268 ARG A O 1
ATOM 2049 N N . SER A 1 290 ? 139.231 -4.406 -35.505 1.00 34.86 269 SER A N 1
ATOM 2050 C CA A SER A 1 290 ? 138.712 -5.156 -36.645 0.50 36.75 269 SER A CA 1
ATOM 2051 C CA B SER A 1 290 ? 138.734 -5.162 -36.649 0.50 36.77 269 SER A CA 1
ATOM 2052 C C . SER A 1 290 ? 138.346 -6.573 -36.228 1.00 40.84 269 SER A C 1
ATOM 2053 O O . SER A 1 290 ? 137.578 -7.252 -36.911 1.00 41.90 269 SER A O 1
ATOM 2058 N N . LEU A 1 291 ? 138.892 -7.008 -35.100 1.00 37.68 270 LEU A N 1
ATOM 2059 C CA . LEU A 1 291 ? 138.568 -8.312 -34.546 1.00 36.58 270 LEU A CA 1
ATOM 2060 C C . LEU A 1 291 ? 137.336 -8.227 -33.648 1.00 38.58 270 LEU A C 1
ATOM 2061 O O . LEU A 1 291 ? 136.955 -9.205 -33.016 1.00 41.00 270 LEU A O 1
ATOM 2066 N N . GLY A 1 292 ? 136.717 -7.050 -33.591 1.00 40.75 271 GLY A N 1
ATOM 2067 C CA . GLY A 1 292 ? 135.508 -6.856 -32.804 1.00 38.21 271 GLY A CA 1
ATOM 2068 C C . GLY A 1 292 ? 135.751 -6.667 -31.314 1.00 42.23 271 GLY A C 1
ATOM 2069 O O . GLY A 1 292 ? 134.891 -6.993 -30.495 1.00 42.52 271 GLY A O 1
ATOM 2070 N N . LEU A 1 293 ? 136.913 -6.121 -30.962 1.00 37.21 272 LEU A N 1
ATOM 2071 C CA . LEU A 1 293 ? 137.324 -6.034 -29.562 1.00 36.60 272 LEU A CA 1
ATOM 2072 C C . LEU A 1 293 ? 137.266 -4.616 -28.998 1.00 38.80 272 LEU A C 1
ATOM 2073 O O . LEU A 1 293 ? 137.757 -4.359 -27.893 1.00 42.64 272 LEU A O 1
ATOM 2078 N N . GLY A 1 294 ? 136.658 -3.703 -29.749 1.00 35.21 273 GLY A N 1
ATOM 2079 C CA . GLY A 1 294 ? 136.647 -2.297 -29.382 1.00 37.48 273 GLY A CA 1
ATOM 2080 C C . GLY A 1 294 ? 136.034 -1.987 -28.027 1.00 41.27 273 GLY A C 1
ATOM 2081 O O . GLY A 1 294 ? 136.451 -1.043 -27.355 1.00 38.55 273 GLY A O 1
ATOM 2082 N N . ASP A 1 295 ? 135.042 -2.774 -27.624 1.00 41.88 274 ASP A N 1
ATOM 2083 C CA . ASP A 1 295 ? 134.332 -2.517 -26.371 1.00 46.20 274 ASP A CA 1
ATOM 2084 C C . ASP A 1 295 ? 134.967 -3.213 -25.167 1.00 46.12 274 ASP A C 1
ATOM 2085 O O . ASP A 1 295 ? 134.558 -2.991 -24.029 1.00 44.14 274 ASP A O 1
ATOM 2090 N N . LEU A 1 296 ? 135.961 -4.059 -25.415 1.00 43.90 275 LEU A N 1
ATOM 2091 C CA . LEU A 1 296 ? 136.656 -4.735 -24.328 1.00 37.37 275 LEU A CA 1
ATOM 2092 C C . LEU A 1 296 ? 137.757 -3.837 -23.784 1.00 40.14 275 LEU A C 1
ATOM 2093 O O . LEU A 1 296 ? 138.011 -2.759 -24.324 1.00 39.49 275 LEU A O 1
ATOM 2098 N N . ASP A 1 297 ? 138.411 -4.281 -22.716 1.00 33.52 276 ASP A N 1
ATOM 2099 C CA . ASP A 1 297 ? 139.541 -3.540 -22.179 1.00 33.88 276 ASP A CA 1
ATOM 2100 C C . ASP A 1 297 ? 140.625 -3.397 -23.238 1.00 36.39 276 ASP A C 1
ATOM 2101 O O . ASP A 1 297 ? 140.778 -4.264 -24.102 1.00 34.80 276 ASP A O 1
ATOM 2106 N N . PHE A 1 298 ? 141.387 -2.312 -23.158 1.00 29.28 277 PHE A N 1
ATOM 2107 C CA . PHE A 1 298 ? 142.469 -2.085 -24.106 1.00 29.37 277 PHE A CA 1
ATOM 2108 C C . PHE A 1 298 ? 143.522 -3.194 -24.050 1.00 32.22 277 PHE A C 1
ATOM 2109 O O . PHE A 1 298 ? 144.248 -3.407 -25.015 1.00 31.43 277 PHE A O 1
ATOM 2117 N N . SER A 1 299 ? 143.584 -3.921 -22.934 1.00 28.99 278 SER A N 1
ATOM 2118 C CA . SER A 1 299 ? 144.488 -5.063 -22.826 1.00 27.64 278 SER A CA 1
ATOM 2119 C C . SER A 1 299 ? 144.136 -6.185 -23.815 1.00 29.79 278 SER A C 1
ATOM 2120 O O . SER A 1 299 ? 144.938 -7.094 -24.049 1.00 34.25 278 SER A O 1
ATOM 2123 N N . ALA A 1 300 ? 142.947 -6.117 -24.405 1.00 28.90 279 ALA A N 1
ATOM 2124 C CA . ALA A 1 300 ? 142.554 -7.091 -25.426 1.00 33.34 279 ALA A CA 1
ATOM 2125 C C . ALA A 1 300 ? 143.396 -7.001 -26.702 1.00 35.22 279 ALA A C 1
ATOM 2126 O O . ALA A 1 300 ? 143.287 -7.858 -27.578 1.00 33.41 279 ALA A O 1
ATOM 2128 N N . VAL A 1 301 ? 144.230 -5.972 -26.813 1.00 31.94 280 VAL A N 1
ATOM 2129 C CA . VAL A 1 301 ? 145.075 -5.823 -27.997 1.00 27.53 280 VAL A CA 1
ATOM 2130 C C . VAL A 1 301 ? 145.980 -7.045 -28.177 1.00 35.11 280 VAL A C 1
ATOM 2131 O O . VAL A 1 301 ? 146.482 -7.298 -29.271 1.00 35.72 280 VAL A O 1
ATOM 2135 N N . ILE A 1 302 ? 146.178 -7.810 -27.108 1.00 30.89 281 ILE A N 1
ATOM 2136 C CA . ILE A 1 302 ? 147.016 -9.008 -27.190 1.00 32.95 281 ILE A CA 1
ATOM 2137 C C . ILE A 1 302 ? 146.415 -10.042 -28.151 1.00 34.02 281 ILE A C 1
ATOM 2138 O O . ILE A 1 302 ? 147.134 -10.851 -28.742 1.00 36.99 281 ILE A O 1
ATOM 2143 N N . GLU A 1 303 ? 145.096 -10.002 -28.314 1.00 32.36 282 GLU A N 1
ATOM 2144 C CA . GLU A 1 303 ? 144.415 -10.876 -29.268 1.00 37.96 282 GLU A CA 1
ATOM 2145 C C . GLU A 1 303 ? 144.860 -10.603 -30.707 1.00 36.58 282 GLU A C 1
ATOM 2146 O O . GLU A 1 303 ? 144.838 -11.495 -31.554 1.00 40.24 282 GLU A O 1
ATOM 2152 N N . ALA A 1 304 ? 145.252 -9.367 -30.986 1.00 36.97 283 ALA A N 1
ATOM 2153 C CA . ALA A 1 304 ? 145.766 -9.028 -32.310 1.00 41.81 283 ALA A CA 1
ATOM 2154 C C . ALA A 1 304 ? 147.132 -9.667 -32.542 1.00 42.37 283 ALA A C 1
ATOM 2155 O O . ALA A 1 304 ? 147.468 -10.029 -33.667 1.00 43.98 283 ALA A O 1
ATOM 2157 N N . VAL A 1 305 ? 147.919 -9.796 -31.475 1.00 34.61 284 VAL A N 1
ATOM 2158 C CA . VAL A 1 305 ? 149.230 -10.440 -31.557 1.00 31.73 284 VAL A CA 1
ATOM 2159 C C . VAL A 1 305 ? 149.095 -11.961 -31.642 1.00 33.73 284 VAL A C 1
ATOM 2160 O O . VAL A 1 305 ? 149.845 -12.620 -32.357 1.00 40.08 284 VAL A O 1
ATOM 2164 N N . LYS A 1 306 ? 148.126 -12.507 -30.909 1.00 32.01 285 LYS A N 1
ATOM 2165 C CA . LYS A 1 306 ? 147.890 -13.949 -30.852 1.00 41.89 285 LYS A CA 1
ATOM 2166 C C . LYS A 1 306 ? 147.301 -14.551 -32.126 1.00 42.11 285 LYS A C 1
ATOM 2167 O O . LYS A 1 306 ? 147.539 -15.720 -32.424 1.00 47.76 285 LYS A O 1
ATOM 2173 N N . PHE A 1 307 ? 146.517 -13.766 -32.857 1.00 39.04 286 PHE A N 1
ATOM 2174 C CA . PHE A 1 307 ? 145.749 -14.299 -33.981 1.00 46.52 286 PHE A CA 1
ATOM 2175 C C . PHE A 1 307 ? 146.612 -15.122 -34.940 1.00 54.39 286 PHE A C 1
ATOM 2176 O O . PHE A 1 307 ? 147.645 -14.654 -35.427 1.00 52.23 286 PHE A O 1
ATOM 2178 N N . SER A 1 308 ? 146.180 -16.355 -35.192 1.00 64.63 287 SER A N 1
ATOM 2179 C CA . SER A 1 308 ? 146.872 -17.259 -36.108 1.00 72.50 287 SER A CA 1
ATOM 2180 C C . SER A 1 308 ? 145.887 -18.274 -36.685 1.00 72.42 287 SER A C 1
ATOM 2181 O O . SER A 1 308 ? 144.699 -18.249 -36.357 1.00 74.87 287 SER A O 1
ATOM 2184 N N . ARG A 1 309 ? 146.383 -19.162 -37.543 1.00 65.82 288 ARG A N 1
ATOM 2185 C CA . ARG A 1 309 ? 145.549 -20.199 -38.148 1.00 69.30 288 ARG A CA 1
ATOM 2186 C C . ARG A 1 309 ? 146.385 -21.228 -38.905 1.00 69.40 288 ARG A C 1
ATOM 2187 O O . ARG A 1 309 ? 147.011 -22.101 -38.301 1.00 70.11 288 ARG A O 1
#